Protein 1H6U (pdb70)

Sequence (308 aa):
GSITQPTAINVIFPDPALANAIKIAAGKSNVTDTVTQADLDGITTLSAFGTGVTTIEGVQYLNNLIGLELKDNQITDLAPLKNLTKITELELSGNPLKNVSAIAGLQSIKTLDLTSTQITDVTPLAGLSNLQVLYLDLNQITNISPLAGLTNLQYLSIGNAQVSDLTPLANLSKLTTLKADDNKISDISPLASLPNLIEVHLKNNQISDVSPLANTSNLFIVTLTNQTITNQPVFYNNNLVVPNVVKGPSGAPIAPATISDNGTYASPNLTWNLTSFINNVSYTFNQSVTFKNTTVPFSGTVTQPLTE

CATH classification: 1.10.8.390 (+2 more: 3.80.10.10, 2.60.40.1220)

Nearest PDB structures (foldseek):
  1h6u-assembly1_A-2  TM=1.003E+00  e=7.436E-57  Listeria monocytogenes
  4aw4-assembly3_C  TM=9.439E-01  e=1.438E-30  Listeria monocytogenes EGD-e
  2omz-assembly1_A  TM=5.284E-01  e=6.736E-31  Listeria monocytogenes EGD-e
  2omy-assembly1_A  TM=5.265E-01  e=4.728E-31  Listeria monocytogenes EGD-e
  8h64-assembly2_C  TM=4.863E-01  e=7.453E-31  Listeria monocytogenes EGD-e

Organism: Listeria monocytogenes (NCBI:txid1639)

B-factor: mean 22.95, std 8.19, range [11.19, 58.55]

Secondary structure (DSSP, 8-state):
----S-EEHHHH--SHHHHHHHHHHTT-SSTTSEE-HHHHHT--EEE-TTS-----TTGGG-TT--EEE--SS-----GGGTT--S--EEE--S---S--GGGTT-TT--EEE-TTS-----GGGTT-TT--EEE--SS-----GGGGG-TT--EEE--SS-----GGGTT-TT--EEE--SS-----GGGGG-TT--EEE-TTS---B-GGGTT-TT--EEEEEEEEEEPPPEE--SEEEEE---B-TTSPBPPPSEEGGG-EEETTEEEEE-SS--SEEEEEEEEEEE-SS-EEEEEEEEEEEEE-

Foldseek 3Di:
DEFPDWFQLCVQPVFPQQLVQLCVQLVHDDSRGTDGLVSLCVRAETARAPRAGADPRNNLSNQNHAYYAYAQYAYADDQSCQPHANHAEYHHHNYCHQDDLSCLVRQNHAEYECANNQYADDLSCLRNQNHAYYAHAHYQYADDLSCLNNQNHAYYAHAHYAYADPLSCLRNQNHAEYHYEQYAHADPLSCLNHQRHAEHEHEAYAYQEPQSQQRNQNYDYYHAPAHEHEDDEDADDQWDKDFRSHYANVRFHADFPFWPQPWDDDPGIIIHGDDDDDQWIKTKGWDWGAHNPGIDIHIYMYIHGHDD

Solvent-accessible surface area: 13459 Å² total; per-residue (Å²): 109,74,26,123,106,80,32,20,0,63,107,16,1,71,4,105,25,0,0,59,16,0,40,127,48,26,67,74,105,72,30,79,43,71,1,50,27,77,48,0,46,57,6,60,77,3,70,7,128,48,64,49,0,80,46,1,69,1,0,64,53,0,67,42,1,74,3,0,43,0,80,67,7,111,0,87,86,9,43,13,0,112,126,6,105,109,0,43,50,0,27,0,5,22,2,21,6,128,89,1,71,21,0,47,67,3,97,29,0,84,36,0,19,0,22,40,0,104,1,87,69,1,80,21,0,50,41,0,40,63,0,59,34,0,64,1,28,102,4,112,1,90,73,2,58,21,0,42,46,0,69,40,0,73,64,0,3,1,5,68,4,48,1,52,77,1,80,11,0,29,107,0,54,101,0,39,14,0,63,0,32,50,13,101,0,61,83,1,59,21,0,65,59,0,76,57,0,78,37,0,33,0,79,56,3,63,0,19,51,0,33,23,0,24,116,4,66,62,3,111,80,5,35,0,38,78,0,77,11,86,21,149,78,53,158,60,68,98,93,6,73,6,87,2,56,0,59,2,17,103,32,56,42,9,57,22,66,82,40,33,71,145,13,80,58,73,75,66,42,0,34,0,101,11,133,70,69,61,113,55,1,31,4,46,3,104,74,83,4,93,10,110,61,55,80,25,69,0,19,9,52,0,36,4,30,13,56,171

Radius of gyration: 25.34 Å; Cα contacts (8 Å, |Δi|>4): 840; chains: 1; bounding box: 38×49×79 Å

InterPro domains:
  IPR001611 Leucine-rich repeat [PS51450] (99-120)
  IPR001611 Leucine-rich repeat [PS51450] (165-186)
  IPR001611 Leucine-rich repeat [PS51450] (209-230)
  IPR001611 Leucine-rich repeat [PS51450] (231-252)
  IPR003591 Leucine-rich repeat, typical subtype [SM00369] (119-142)
  IPR003591 Leucine-rich repeat, typical subtype [SM00369] (163-184)
  IPR003591 Leucine-rich repeat, typical subtype [SM00369] (185-208)
  IPR003591 Leucine-rich repeat, typical subtype [SM00369] (229-252)
  IPR012569 Internalin, Ig-like inter-repeat region [PF08191] (286-342)
  IPR013378 Internalin B-like, B-repeat [PF09479] (345-409)
  IPR013378 Internalin B-like, B-repeat [PF09479] (415-479)
  IPR013378 Internalin B-like, B-repeat [TIGR02543] (372-413)
  IPR013378 Internalin B-like, B-repeat [TIGR02543] (442-483)
  IPR014755 Copper resistance protein CopC/internalin, immunoglobulin-like [G3DSA:2.60.40.1220] (241-342)
  IPR014756 Immunoglobulin E-set [SSF81296] (264-342)
  IPR024634 Internalin, N-terminal [PF12354] (33-76)
  IPR025875 Leucine rich repeat 4 [PF12799] (121-161)
  IPR025875 Leucine rich repeat 4 [PF12799] (165-206)
  IPR025875 Leucine rich repeat 4 [PF12799] (209-250)
  IPR032675 Leucine-rich repeat domain superfamily [G3DSA:3.80.10.10] (80-239)

Structure (mmCIF, N/CA/C/O backbone):
data_1H6U
#
_entry.id   1H6U
#
_cell.length_a   57.481
_cell.length_b   100.682
_cell.length_c   119.931
_cell.angle_alpha   90.00
_cell.angle_beta   90.00
_cell.angle_gamma   90.00
#
_symmetry.space_group_name_H-M   'I 21 21 21'
#
loop_
_entity.id
_entity.type
_entity.pdbx_description
1 polymer 'INTERNALIN H'
2 water water
#
loop_
_atom_site.group_PDB
_atom_site.id
_atom_site.type_symbol
_atom_site.label_atom_id
_atom_site.label_alt_id
_atom_site.label_comp_id
_atom_site.label_asym_id
_atom_site.label_entity_id
_atom_site.label_seq_id
_atom_site.pdbx_PDB_ins_code
_atom_site.Cartn_x
_atom_site.Cartn_y
_atom_site.Cartn_z
_atom_site.occupancy
_atom_site.B_iso_or_equiv
_atom_site.auth_seq_id
_atom_site.auth_comp_id
_atom_site.auth_asym_id
_atom_site.auth_atom_id
_atom_site.pdbx_PDB_model_num
ATOM 1 N N . GLY A 1 1 ? 10.047 24.129 34.783 1.00 39.04 36 GLY A N 1
ATOM 2 C CA . GLY A 1 1 ? 9.708 24.737 33.421 1.00 37.67 36 GLY A CA 1
ATOM 3 C C . GLY A 1 1 ? 8.364 24.293 32.836 1.00 36.51 36 GLY A C 1
ATOM 4 O O . GLY A 1 1 ? 7.439 23.919 33.527 1.00 38.55 36 GLY A O 1
ATOM 5 N N . SER A 1 2 ? 8.188 24.405 31.521 1.00 34.59 37 SER A N 1
ATOM 6 C CA . SER A 1 2 ? 6.932 23.968 30.973 1.00 32.27 37 SER A CA 1
ATOM 7 C C . SER A 1 2 ? 7.196 23.262 29.671 1.00 34.24 37 SER A C 1
ATOM 8 O O . SER A 1 2 ? 8.279 23.411 29.120 1.00 35.90 37 SER A O 1
ATOM 13 N N . ILE A 1 3 ? 6.233 22.481 29.186 1.00 34.99 38 ILE A N 1
ATOM 14 C CA . ILE A 1 3 ? 6.306 21.919 27.842 1.00 36.56 38 ILE A CA 1
ATOM 15 C C . ILE A 1 3 ? 6.054 23.065 26.832 1.00 39.60 38 ILE A C 1
ATOM 16 O O . ILE A 1 3 ? 4.916 23.467 26.585 1.00 38.85 38 ILE A O 1
ATOM 21 N N . THR A 1 4 ? 7.128 23.561 26.222 1.00 41.13 39 THR A N 1
ATOM 22 C CA . THR A 1 4 ? 7.097 24.649 25.183 1.00 42.56 39 THR A CA 1
ATOM 23 C C . THR A 1 4 ? 6.258 24.425 23.917 1.00 41.72 39 THR A C 1
ATOM 24 O O . THR A 1 4 ? 5.607 25.326 23.290 1.00 42.41 39 THR A O 1
ATOM 28 N N . GLN A 1 5 ? 6.418 23.231 23.401 1.00 38.80 40 GLN A N 1
ATOM 29 C CA . GLN A 1 5 ? 5.738 22.904 22.189 1.00 37.78 40 GLN A CA 1
ATOM 30 C C . GLN A 1 5 ? 5.138 21.548 22.333 1.00 34.41 40 GLN A C 1
ATOM 31 O O . GLN A 1 5 ? 5.500 20.827 23.199 1.00 34.24 40 GLN A O 1
ATOM 37 N N . PRO A 1 6 ? 4.218 21.214 21.481 1.00 34.03 41 PRO A N 1
ATOM 38 C CA . PRO A 1 6 ? 3.561 19.905 21.559 1.00 31.85 41 PRO A CA 1
ATOM 39 C C . PRO A 1 6 ? 4.643 18.853 21.574 1.00 28.63 41 PRO A C 1
ATOM 40 O O . PRO A 1 6 ? 5.570 18.918 20.759 1.00 28.43 41 PRO A O 1
ATOM 44 N N . THR A 1 7 ? 4.583 17.925 22.513 1.00 25.85 42 THR A N 1
ATOM 45 C CA . THR A 1 7 ? 5.582 16.896 22.595 1.00 22.17 42 THR A CA 1
ATOM 46 C C . THR A 1 7 ? 4.878 15.541 22.825 1.00 20.66 42 THR A C 1
ATOM 47 O O . THR A 1 7 ? 3.882 15.502 23.522 1.00 19.16 42 THR A O 1
ATOM 51 N N . ALA A 1 8 ? 5.434 14.483 22.270 1.00 18.28 43 ALA A N 1
ATOM 52 C CA . ALA A 1 8 ? 4.889 13.143 22.451 1.00 18.81 43 ALA A CA 1
ATOM 53 C C . ALA A 1 8 ? 4.781 12.823 23.921 1.00 16.79 43 ALA A C 1
ATOM 54 O O . ALA A 1 8 ? 5.725 12.998 24.691 1.00 18.89 43 ALA A O 1
ATOM 56 N N . ILE A 1 9 ? 3.648 12.224 24.277 1.00 17.38 44 ILE A N 1
ATOM 57 C CA . ILE A 1 9 ? 3.425 11.825 25.659 1.00 17.44 44 ILE A CA 1
ATOM 58 C C . ILE A 1 9 ? 4.606 11.013 26.181 1.00 17.31 44 ILE A C 1
ATOM 59 O O . ILE A 1 9 ? 5.088 11.223 27.291 1.00 16.83 44 ILE A O 1
ATOM 64 N N . ASN A 1 10 ? 5.055 10.031 25.387 1.00 17.59 45 ASN A N 1
ATOM 65 C CA . ASN A 1 10 ? 6.039 9.124 25.877 1.00 16.83 45 ASN A CA 1
ATOM 66 C C . ASN A 1 10 ? 7.469 9.660 25.762 1.00 18.28 45 ASN A C 1
ATOM 67 O O . ASN A 1 10 ? 8.403 8.996 26.077 1.00 19.54 45 ASN A O 1
ATOM 72 N N . VAL A 1 11 ? 7.622 10.899 25.321 1.00 18.87 46 VAL A N 1
ATOM 73 C CA . VAL A 1 11 ? 8.843 11.628 25.449 1.00 19.99 46 VAL A CA 1
ATOM 74 C C . VAL A 1 11 ? 8.840 12.385 26.811 1.00 18.40 46 VAL A C 1
ATOM 75 O O . VAL A 1 11 ? 9.862 12.452 27.469 1.00 20.12 46 VAL A O 1
ATOM 79 N N . ILE A 1 12 ? 7.707 12.911 27.245 1.00 17.59 47 ILE A N 1
ATOM 80 C CA . ILE A 1 12 ? 7.638 13.562 28.562 1.00 17.00 47 ILE A CA 1
ATOM 81 C C . ILE A 1 12 ? 7.576 12.483 29.685 1.00 17.20 47 ILE A C 1
ATOM 82 O O . ILE A 1 12 ? 8.112 12.680 30.783 1.00 16.70 47 ILE A O 1
ATOM 87 N N . PHE A 1 13 ? 6.907 11.360 29.427 1.00 15.76 48 PHE A N 1
ATOM 88 C CA . PHE A 1 13 ? 6.734 10.335 30.448 1.00 15.81 48 PHE A CA 1
ATOM 89 C C . PHE A 1 13 ? 7.455 9.073 30.017 1.00 15.63 48 PHE A C 1
ATOM 90 O O . PHE A 1 13 ? 6.919 8.342 29.200 1.00 17.21 48 PHE A O 1
ATOM 98 N N . PRO A 1 14 ? 8.697 8.889 30.447 1.00 17.00 49 PRO A N 1
ATOM 99 C CA . PRO A 1 14 ? 9.490 7.731 29.972 1.00 17.50 49 PRO A CA 1
ATOM 100 C C . PRO A 1 14 ? 9.023 6.348 30.414 1.00 18.36 49 PRO A C 1
ATOM 101 O O . PRO A 1 14 ? 9.344 5.336 29.767 1.00 19.18 49 PRO A O 1
ATOM 105 N N . ASP A 1 15 ? 8.310 6.297 31.520 1.00 15.43 50 ASP A N 1
ATOM 106 C CA . ASP A 1 15 ? 7.679 5.081 31.979 1.00 15.11 50 ASP A CA 1
ATOM 107 C C . ASP A 1 15 ? 6.569 4.658 31.024 1.00 13.79 50 ASP A C 1
ATOM 108 O O . ASP A 1 15 ? 5.559 5.316 30.911 1.00 15.30 50 ASP A O 1
ATOM 113 N N . PRO A 1 16 ? 6.666 3.503 30.408 1.00 14.28 51 PRO A N 1
ATOM 114 C CA . PRO A 1 16 ? 5.639 3.118 29.457 1.00 16.09 51 PRO A CA 1
ATOM 115 C C . PRO A 1 16 ? 4.224 2.897 30.035 1.00 14.48 51 PRO A C 1
ATOM 116 O O . PRO A 1 16 ? 3.257 3.277 29.369 1.00 15.55 51 PRO A O 1
ATOM 120 N N . ALA A 1 17 ? 4.090 2.398 31.261 1.00 15.75 52 ALA A N 1
ATOM 121 C CA . ALA A 1 17 ? 2.799 2.229 31.893 1.00 14.79 52 ALA A CA 1
ATOM 122 C C . ALA A 1 17 ? 2.237 3.601 32.269 1.00 16.15 52 ALA A C 1
ATOM 123 O O . ALA A 1 17 ? 1.066 3.868 32.059 1.00 16.57 52 ALA A O 1
ATOM 125 N N . LEU A 1 18 ? 3.084 4.455 32.808 1.00 17.02 53 LEU A N 1
ATOM 126 C CA . LEU A 1 18 ? 2.596 5.796 33.152 1.00 16.50 53 LEU A CA 1
ATOM 127 C C . LEU A 1 18 ? 2.171 6.590 31.916 1.00 16.44 53 LEU A C 1
ATOM 128 O O . LEU A 1 18 ? 1.215 7.325 31.927 1.00 17.27 53 LEU A O 1
ATOM 133 N N . ALA A 1 19 ? 2.926 6.450 30.818 1.00 15.37 54 ALA A N 1
ATOM 134 C CA . ALA A 1 19 ? 2.616 7.096 29.584 1.00 15.98 54 ALA A CA 1
ATOM 135 C C . ALA A 1 19 ? 1.247 6.731 29.058 1.00 16.04 54 ALA A C 1
ATOM 136 O O . ALA A 1 19 ? 0.491 7.566 28.587 1.00 16.09 54 ALA A O 1
ATOM 138 N N . ASN A 1 20 ? 0.927 5.408 29.136 1.00 16.82 55 ASN A N 1
ATOM 139 C CA . ASN A 1 20 ? -0.415 4.996 28.759 1.00 16.09 55 ASN A CA 1
ATOM 140 C C . ASN A 1 20 ? -1.462 5.572 29.730 1.00 16.63 55 ASN A C 1
ATOM 141 O O . ASN A 1 20 ? -2.576 5.886 29.324 1.00 19.21 55 ASN A O 1
ATOM 146 N N . ALA A 1 21 ? -1.106 5.803 30.983 1.00 15.18 56 ALA A N 1
ATOM 147 C CA . ALA A 1 21 ? -2.103 6.385 31.890 1.00 16.30 56 ALA A CA 1
ATOM 148 C C . ALA A 1 21 ? -2.368 7.850 31.537 1.00 16.17 56 ALA A C 1
ATOM 149 O O . ALA A 1 21 ? -3.551 8.356 31.523 1.00 17.63 56 ALA A O 1
ATOM 151 N N . ILE A 1 22 ? -1.297 8.494 31.116 1.00 16.60 57 ILE A N 1
ATOM 152 C CA . ILE A 1 22 ? -1.398 9.902 30.689 1.00 15.90 57 ILE A CA 1
ATOM 153 C C . ILE A 1 22 ? -2.162 9.963 29.383 1.00 16.04 57 ILE A C 1
ATOM 154 O O . ILE A 1 22 ? -3.004 10.853 29.194 1.00 15.48 57 ILE A O 1
ATOM 159 N N . LYS A 1 23 ? -1.871 9.026 28.477 1.00 15.26 58 LYS A N 1
ATOM 160 C CA . LYS A 1 23 ? -2.593 8.980 27.217 1.00 15.08 58 LYS A CA 1
ATOM 161 C C . LYS A 1 23 ? -4.108 8.920 27.473 1.00 17.07 58 LYS A C 1
ATOM 162 O O . LYS A 1 23 ? -4.864 9.611 26.865 1.00 18.51 58 LYS A O 1
ATOM 168 N N . ILE A 1 24 ? -4.536 8.058 28.366 1.00 18.40 59 ILE A N 1
ATOM 169 C CA . ILE A 1 24 ? -5.958 7.944 28.627 1.00 19.54 59 ILE A CA 1
ATOM 170 C C . ILE A 1 24 ? -6.473 9.262 29.303 1.00 19.06 59 ILE A C 1
ATOM 171 O O . ILE A 1 24 ? -7.546 9.760 28.967 1.00 21.80 59 ILE A O 1
ATOM 176 N N . ALA A 1 25 ? -5.719 9.742 30.282 1.00 19.85 60 ALA A N 1
ATOM 177 C CA . ALA A 1 25 ? -6.155 10.910 31.049 1.00 19.48 60 ALA A CA 1
ATOM 178 C C . ALA A 1 25 ? -6.245 12.080 30.117 1.00 20.73 60 ALA A C 1
ATOM 179 O O . ALA A 1 25 ? -7.035 13.028 30.361 1.00 20.22 60 ALA A O 1
ATOM 181 N N . ALA A 1 26 ? -5.399 12.124 29.080 1.00 18.49 61 ALA A N 1
ATOM 182 C CA . ALA A 1 26 ? -5.383 13.263 28.136 1.00 19.41 61 ALA A CA 1
ATOM 183 C C . ALA A 1 26 ? -6.364 13.141 26.999 1.00 21.45 61 ALA A C 1
ATOM 184 O O . ALA A 1 26 ? -6.505 14.046 26.143 1.00 18.96 61 ALA A O 1
ATOM 186 N N . GLY A 1 27 ? -6.939 11.954 26.901 1.00 19.18 62 GLY A N 1
ATOM 187 C CA . GLY A 1 27 ? -7.915 11.664 25.854 1.00 21.59 62 GLY A CA 1
ATOM 188 C C . GLY A 1 27 ? -7.333 11.416 24.480 1.00 22.11 62 GLY A C 1
ATOM 189 O O . GLY A 1 27 ? -8.016 11.635 23.445 1.00 22.88 62 GLY A O 1
ATOM 190 N N . LYS A 1 28 ? -6.091 10.946 24.435 1.00 19.74 63 LYS A N 1
ATOM 191 C CA . LYS A 1 28 ? -5.377 10.656 23.205 1.00 20.91 63 LYS A CA 1
ATOM 192 C C . LYS A 1 28 ? -5.481 9.130 22.888 1.00 20.54 63 LYS A C 1
ATOM 193 O O . LYS A 1 28 ? -5.853 8.366 23.743 1.00 21.31 63 LYS A O 1
ATOM 199 N N . SER A 1 29 ? -5.173 8.754 21.680 1.00 22.48 64 SER A N 1
ATOM 200 C CA . SER A 1 29 ? -5.342 7.353 21.284 1.00 22.53 64 SER A CA 1
ATOM 201 C C . SER A 1 29 ? -4.050 6.570 21.215 1.00 22.11 64 SER A C 1
ATOM 202 O O . SER A 1 29 ? -4.087 5.339 21.103 1.00 23.29 64 SER A O 1
ATOM 205 N N . ASN A 1 30 ? -2.922 7.239 21.294 1.00 19.55 65 ASN A N 1
ATOM 206 C CA . ASN A 1 30 ? -1.590 6.618 21.224 1.00 19.55 65 ASN A CA 1
ATOM 207 C C . ASN A 1 30 ? -0.576 7.342 22.095 1.00 19.53 65 ASN A C 1
ATOM 208 O O . ASN A 1 30 ? -0.597 8.590 22.163 1.00 17.86 65 ASN A O 1
ATOM 213 N N . VAL A 1 31 ? 0.294 6.594 22.779 1.00 18.06 66 VAL A N 1
ATOM 214 C CA . VAL A 1 31 ? 1.348 7.243 23.631 1.00 18.52 66 VAL A CA 1
ATOM 215 C C . VAL A 1 31 ? 2.333 8.101 22.831 1.00 19.15 66 VAL A C 1
ATOM 216 O O . VAL A 1 31 ? 3.125 8.864 23.386 1.00 20.06 66 VAL A O 1
ATOM 220 N N . THR A 1 32 ? 2.334 7.952 21.517 1.00 17.13 67 THR A N 1
ATOM 221 C CA . THR A 1 32 ? 3.196 8.777 20.713 1.00 17.98 67 THR A CA 1
ATOM 222 C C . THR A 1 32 ? 2.512 10.122 20.397 1.00 17.48 67 THR A C 1
ATOM 223 O O . THR A 1 32 ? 3.133 10.998 19.825 1.00 17.30 67 THR A O 1
ATOM 227 N N . ASP A 1 33 ? 1.219 10.245 20.649 1.00 14.86 68 ASP A N 1
ATOM 228 C CA . ASP A 1 33 ? 0.486 11.487 20.302 1.00 18.30 68 ASP A CA 1
ATOM 229 C C . ASP A 1 33 ? 1.076 12.666 21.050 1.00 17.65 68 ASP A C 1
ATOM 230 O O . ASP A 1 33 ? 1.610 12.509 22.178 1.00 16.96 68 ASP A O 1
ATOM 235 N N . THR A 1 34 ? 1.101 13.854 20.424 1.00 19.45 69 THR A N 1
ATOM 236 C CA . THR A 1 34 ? 1.607 15.024 21.156 1.00 19.32 69 THR A CA 1
ATOM 237 C C . THR A 1 34 ? 0.593 15.580 22.108 1.00 17.88 69 THR A C 1
ATOM 238 O O . THR A 1 34 ? -0.602 15.472 21.935 1.00 17.77 69 THR A O 1
ATOM 242 N N . VAL A 1 35 ? 1.106 16.163 23.159 1.00 17.56 70 VAL A N 1
ATOM 243 C CA . VAL A 1 35 ? 0.280 16.934 24.050 1.00 17.55 70 VAL A CA 1
ATOM 244 C C . VAL A 1 35 ? 0.968 18.293 24.251 1.00 18.22 70 VAL A C 1
ATOM 245 O O . VAL A 1 35 ? 2.200 18.441 24.107 1.00 18.28 70 VAL A O 1
ATOM 249 N N . THR A 1 36 ? 0.148 19.261 24.611 1.00 18.53 71 THR A N 1
ATOM 250 C CA . THR A 1 36 ? 0.639 20.579 24.993 1.00 19.52 71 THR A CA 1
ATOM 251 C C . THR A 1 36 ? 0.622 20.780 26.498 1.00 19.90 71 THR A C 1
ATOM 252 O O . THR A 1 36 ? 0.070 19.986 27.211 1.00 17.52 71 THR A O 1
ATOM 256 N N . GLN A 1 37 ? 1.203 21.870 26.964 1.00 18.41 72 GLN A N 1
ATOM 257 C CA . GLN A 1 37 ? 1.096 22.191 28.371 1.00 18.37 72 GLN A CA 1
ATOM 258 C C . GLN A 1 37 ? -0.359 22.391 28.779 1.00 17.89 72 GLN A C 1
ATOM 259 O O . GLN A 1 37 ? -0.736 21.992 29.842 1.00 17.46 72 GLN A O 1
ATOM 265 N N . ALA A 1 38 ? -1.192 22.950 27.925 1.00 17.60 73 ALA A N 1
ATOM 266 C CA . ALA A 1 38 ? -2.634 23.049 28.201 1.00 18.57 73 ALA A CA 1
ATOM 267 C C . ALA A 1 38 ? -3.219 21.707 28.499 1.00 19.04 73 ALA A C 1
ATOM 268 O O . ALA A 1 38 ? -4.002 21.571 29.432 1.00 18.04 73 ALA A O 1
ATOM 270 N N . ASP A 1 39 ? -2.851 20.746 27.680 1.00 17.30 74 ASP A N 1
ATOM 271 C CA . ASP A 1 39 ? -3.359 19.395 27.861 1.00 19.24 74 ASP A CA 1
ATOM 272 C C . ASP A 1 39 ? -2.966 18.941 29.268 1.00 17.56 74 ASP A C 1
ATOM 273 O O . ASP A 1 39 ? -3.767 18.351 30.045 1.00 17.34 74 ASP A O 1
ATOM 278 N N . LEU A 1 40 ? -1.683 19.069 29.554 1.00 17.39 75 LEU A N 1
ATOM 279 C CA . LEU A 1 40 ? -1.163 18.575 30.824 1.00 18.21 75 LEU A CA 1
ATOM 280 C C . LEU A 1 40 ? -1.805 19.278 32.023 1.00 16.81 75 LEU A C 1
ATOM 281 O O . LEU A 1 40 ? -2.151 18.657 32.997 1.00 16.98 75 LEU A O 1
ATOM 286 N N . ASP A 1 41 ? -1.982 20.596 31.911 1.00 16.16 76 ASP A N 1
ATOM 287 C CA . ASP A 1 41 ? -2.687 21.346 32.918 1.00 17.13 76 ASP A CA 1
ATOM 288 C C . ASP A 1 41 ? -4.160 20.970 33.057 1.00 16.76 76 ASP A C 1
ATOM 289 O O . ASP A 1 41 ? -4.778 21.310 34.057 1.00 18.05 76 ASP A O 1
ATOM 294 N N . GLY A 1 42 ? -4.711 20.184 32.130 1.00 17.06 77 GLY A N 1
ATOM 295 C CA . GLY A 1 42 ? -6.091 19.744 32.322 1.00 14.59 77 GLY A CA 1
ATOM 296 C C . GLY A 1 42 ? -6.196 18.418 33.067 1.00 16.55 77 GLY A C 1
ATOM 297 O O . GLY A 1 42 ? -7.283 17.973 33.387 1.00 17.81 77 GLY A O 1
ATOM 298 N N . ILE A 1 43 ? -5.056 17.781 33.389 1.00 16.25 78 ILE A N 1
ATOM 299 C CA . ILE A 1 43 ? -5.065 16.504 34.092 1.00 17.93 78 ILE A CA 1
ATOM 300 C C . ILE A 1 43 ? -5.078 16.713 35.616 1.00 16.62 78 ILE A C 1
ATOM 301 O O . ILE A 1 43 ? -4.109 17.252 36.188 1.00 17.08 78 ILE A O 1
ATOM 306 N N . THR A 1 44 ? -6.161 16.332 36.261 1.00 17.89 79 THR A N 1
ATOM 307 C CA . THR A 1 44 ? -6.320 16.511 37.676 1.00 17.44 79 THR A CA 1
ATOM 308 C C . THR A 1 44 ? -6.154 15.253 38.501 1.00 16.68 79 THR A C 1
ATOM 309 O O . THR A 1 44 ? -5.895 15.325 39.702 1.00 15.18 79 THR A O 1
ATOM 313 N N . THR A 1 45 ? -6.325 14.101 37.879 1.00 17.84 80 THR A N 1
ATOM 314 C CA . THR A 1 45 ? -6.041 12.834 38.548 1.00 18.10 80 THR A CA 1
ATOM 315 C C . THR A 1 45 ? -5.290 11.878 37.612 1.00 17.25 80 THR A C 1
ATOM 316 O O . THR A 1 45 ? -5.411 11.890 36.387 1.00 16.61 80 THR A O 1
ATOM 320 N N . LEU A 1 46 ? -4.429 11.066 38.224 1.00 17.86 81 LEU A N 1
ATOM 321 C CA . LEU A 1 46 ? -3.649 10.111 37.479 1.00 16.77 81 LEU A CA 1
ATOM 322 C C . LEU A 1 46 ? -3.581 8.851 38.303 1.00 15.87 81 LEU A C 1
ATOM 323 O O . LEU A 1 46 ? -3.016 8.861 39.409 1.00 15.06 81 LEU A O 1
ATOM 328 N N . SER A 1 47 ? -4.044 7.728 37.751 1.00 15.92 82 SER A N 1
ATOM 329 C CA . SER A 1 47 ? -4.130 6.486 38.501 1.00 16.87 82 SER A CA 1
ATOM 330 C C . SER A 1 47 ? -3.517 5.319 37.727 1.00 15.54 82 SER A C 1
ATOM 331 O O . SER A 1 47 ? -3.743 5.192 36.530 1.00 17.16 82 SER A O 1
ATOM 334 N N . ALA A 1 48 ? -2.759 4.481 38.394 1.00 13.36 83 ALA A N 1
ATOM 335 C CA . ALA A 1 48 ? -2.137 3.374 37.673 1.00 14.38 83 ALA A CA 1
ATOM 336 C C . ALA A 1 48 ? -1.715 2.251 38.637 1.00 15.69 83 ALA A C 1
ATOM 337 O O . ALA A 1 48 ? -0.578 1.786 38.619 1.00 18.87 83 ALA A O 1
ATOM 339 N N . PHE A 1 49 ? -2.702 1.765 39.371 1.00 16.90 84 PHE A N 1
ATOM 340 C CA . PHE A 1 49 ? -2.536 0.680 40.340 1.00 16.23 84 PHE A CA 1
ATOM 341 C C . PHE A 1 49 ? -2.002 -0.539 39.586 1.00 15.45 84 PHE A C 1
ATOM 342 O O . PHE A 1 49 ? -2.593 -0.918 38.545 1.00 16.10 84 PHE A O 1
ATOM 350 N N . GLY A 1 50 ? -0.973 -1.207 40.129 1.00 16.15 85 GLY A N 1
ATOM 351 C CA . GLY A 1 50 ? -0.620 -2.540 39.621 1.00 16.01 85 GLY A CA 1
ATOM 352 C C . GLY A 1 50 ? -0.242 -2.590 38.148 1.00 15.58 85 GLY A C 1
ATOM 353 O O . GLY A 1 50 ? -0.435 -3.665 37.463 1.00 15.03 85 GLY A O 1
ATOM 354 N N . THR A 1 51 ? 0.475 -1.553 37.658 1.00 14.71 86 THR A N 1
ATOM 355 C CA . THR A 1 51 ? 0.775 -1.490 36.215 1.00 14.83 86 THR A CA 1
ATOM 356 C C . THR A 1 51 ? 2.280 -1.512 35.978 1.00 13.91 86 THR A C 1
ATOM 357 O O . THR A 1 51 ? 2.743 -1.329 34.873 1.00 14.54 86 THR A O 1
ATOM 361 N N . GLY A 1 52 ? 3.069 -1.744 37.009 1.00 13.64 87 GLY A N 1
ATOM 362 C CA . GLY A 1 52 ? 4.502 -1.865 36.838 1.00 13.47 87 GLY A CA 1
ATOM 363 C C . GLY A 1 52 ? 5.263 -0.580 36.632 1.00 14.63 87 GLY A C 1
ATOM 364 O O . GLY A 1 52 ? 6.291 -0.551 36.006 1.00 16.58 87 GLY A O 1
ATOM 365 N N . VAL A 1 53 ? 4.719 0.512 37.154 1.00 15.16 88 VAL A N 1
ATOM 366 C CA . VAL A 1 53 ? 5.382 1.792 37.044 1.00 14.80 88 VAL A CA 1
ATOM 367 C C . VAL A 1 53 ? 6.680 1.772 37.808 1.00 13.47 88 VAL A C 1
ATOM 368 O O . VAL A 1 53 ? 6.710 1.375 39.022 1.00 16.00 88 VAL A O 1
ATOM 372 N N . THR A 1 54 ? 7.749 2.240 37.186 1.00 15.02 89 THR A N 1
ATOM 373 C CA . THR A 1 54 ? 9.025 2.342 37.863 1.00 13.56 89 THR A CA 1
ATOM 374 C C . THR A 1 54 ? 9.517 3.800 38.077 1.00 15.44 89 THR A C 1
ATOM 375 O O . THR A 1 54 ? 10.390 4.006 38.919 1.00 17.97 89 THR A O 1
ATOM 379 N N . THR A 1 55 ? 8.990 4.714 37.300 1.00 15.75 90 THR A N 1
ATOM 380 C CA . THR A 1 55 ? 9.362 6.122 37.386 1.00 15.00 90 THR A CA 1
ATOM 381 C C . THR A 1 55 ? 8.176 7.014 37.113 1.00 15.29 90 THR A C 1
ATOM 382 O O . THR A 1 55 ? 7.393 6.790 36.230 1.00 15.61 90 THR A O 1
ATOM 386 N N . ILE A 1 56 ? 8.154 8.095 37.874 1.00 15.99 91 ILE A N 1
ATOM 387 C CA . ILE A 1 56 ? 7.130 9.134 37.760 1.00 15.60 91 ILE A CA 1
ATOM 388 C C . ILE A 1 56 ? 7.710 10.376 37.082 1.00 15.21 91 ILE A C 1
ATOM 389 O O . ILE A 1 56 ? 7.123 11.424 37.070 1.00 15.01 91 ILE A O 1
ATOM 394 N N . GLU A 1 57 ? 8.872 10.227 36.487 1.00 16.27 92 GLU A N 1
ATOM 395 C CA . GLU A 1 57 ? 9.390 11.291 35.614 1.00 16.06 92 GLU A CA 1
ATOM 396 C C . GLU A 1 57 ? 8.323 11.795 34.631 1.00 14.46 92 GLU A C 1
ATOM 397 O O . GLU A 1 57 ? 7.637 11.022 33.937 1.00 15.13 92 GLU A O 1
ATOM 403 N N . GLY A 1 58 ? 8.154 13.115 34.591 1.00 15.22 93 GLY A N 1
ATOM 404 C CA . GLY A 1 58 ? 7.109 13.757 33.843 1.00 14.91 93 GLY A CA 1
ATOM 405 C C . GLY A 1 58 ? 5.997 14.375 34.652 1.00 15.58 93 GLY A C 1
ATOM 406 O O . GLY A 1 58 ? 5.383 15.315 34.219 1.00 16.24 93 GLY A O 1
ATOM 407 N N . VAL A 1 59 ? 5.710 13.807 35.808 1.00 14.86 94 VAL A N 1
ATOM 408 C CA . VAL A 1 59 ? 4.581 14.287 36.572 1.00 15.68 94 VAL A CA 1
ATOM 409 C C . VAL A 1 59 ? 4.841 15.760 37.014 1.00 15.31 94 VAL A C 1
ATOM 410 O O . VAL A 1 59 ? 3.924 16.419 37.331 1.00 18.04 94 VAL A O 1
ATOM 414 N N . GLN A 1 60 ? 6.093 16.183 37.031 1.00 15.18 95 GLN A N 1
ATOM 415 C CA . GLN A 1 60 ? 6.383 17.608 37.361 1.00 16.63 95 GLN A CA 1
ATOM 416 C C . GLN A 1 60 ? 5.713 18.627 36.453 1.00 18.73 95 GLN A C 1
ATOM 417 O O . GLN A 1 60 ? 5.605 19.846 36.896 1.00 20.00 95 GLN A O 1
ATOM 423 N N . TYR A 1 61 ? 5.210 18.216 35.275 1.00 16.80 96 TYR A N 1
ATOM 424 C CA . TYR A 1 61 ? 4.433 19.086 34.359 1.00 16.90 96 TYR A CA 1
ATOM 425 C C . TYR A 1 61 ? 2.935 19.095 34.606 1.00 16.03 96 TYR A C 1
ATOM 426 O O . TYR A 1 61 ? 2.220 19.825 33.927 1.00 17.92 96 TYR A O 1
ATOM 435 N N . LEU A 1 62 ? 2.429 18.264 35.536 1.00 14.63 97 LEU A N 1
ATOM 436 C CA . LEU A 1 62 ? 0.989 18.188 35.831 1.00 15.27 97 LEU A CA 1
ATOM 437 C C . LEU A 1 62 ? 0.680 19.249 36.922 1.00 14.64 97 LEU A C 1
ATOM 438 O O . LEU A 1 62 ? 0.423 18.944 38.070 1.00 13.41 97 LEU A O 1
ATOM 443 N N . ASN A 1 63 ? 0.763 20.539 36.532 1.00 15.07 98 ASN A N 1
ATOM 444 C CA . ASN A 1 63 ? 0.614 21.572 37.503 1.00 15.22 98 ASN A CA 1
ATOM 445 C C . ASN A 1 63 ? -0.682 21.482 38.289 1.00 15.62 98 ASN A C 1
ATOM 446 O O . ASN A 1 63 ? -0.734 21.870 39.450 1.00 18.34 98 ASN A O 1
ATOM 451 N N . ASN A 1 64 ? -1.749 21.058 37.686 1.00 12.32 99 ASN A N 1
ATOM 452 C CA . ASN A 1 64 ? -3.029 21.060 38.344 1.00 13.76 99 ASN A CA 1
ATOM 453 C C . ASN A 1 64 ? -3.432 19.717 38.960 1.00 13.81 99 ASN A C 1
ATOM 454 O O . ASN A 1 64 ? -4.586 19.506 39.267 1.00 15.56 99 ASN A O 1
ATOM 459 N N . LEU A 1 65 ? -2.446 18.871 39.178 1.00 14.38 100 LEU A N 1
ATOM 460 C CA . LEU A 1 65 ? -2.761 17.496 39.645 1.00 13.67 100 LEU A CA 1
ATOM 461 C C . LEU A 1 65 ? -3.242 17.548 41.069 1.00 13.34 100 LEU A C 1
ATOM 462 O O . LEU A 1 65 ? -2.596 18.136 41.978 1.00 13.18 100 LEU A O 1
ATOM 467 N N . ILE A 1 66 ? -4.372 16.911 41.294 1.00 12.83 101 ILE A N 1
ATOM 468 C CA . ILE A 1 66 ? -4.944 16.849 42.640 1.00 12.88 101 ILE A CA 1
ATOM 469 C C . ILE A 1 66 ? -4.763 15.471 43.260 1.00 13.80 101 ILE A C 1
ATOM 470 O O . ILE A 1 66 ? -4.578 15.345 44.463 1.00 15.26 101 ILE A O 1
ATOM 475 N N . GLY A 1 67 ? -4.888 14.435 42.442 1.00 14.84 102 GLY A N 1
ATOM 476 C CA . GLY A 1 67 ? -4.786 13.074 42.986 1.00 14.51 102 GLY A CA 1
ATOM 477 C C . GLY A 1 67 ? -3.868 12.198 42.178 1.00 15.27 102 GLY A C 1
ATOM 478 O O . GLY A 1 67 ? -3.933 12.221 40.960 1.00 15.31 102 GLY A O 1
ATOM 479 N N . LEU A 1 68 ? -2.948 11.481 42.866 1.00 14.33 103 LEU A N 1
ATOM 480 C CA . LEU A 1 68 ? -2.029 10.615 42.179 1.00 14.70 103 LEU A CA 1
ATOM 481 C C . LEU A 1 68 ? -2.167 9.270 42.890 1.00 12.81 103 LEU A C 1
ATOM 482 O O . LEU A 1 68 ? -1.848 9.198 44.123 1.00 13.81 103 LEU A O 1
ATOM 487 N N . GLU A 1 69 ? -2.584 8.237 42.156 1.00 13.70 104 GLU A N 1
ATOM 488 C CA . GLU A 1 69 ? -2.829 6.946 42.788 1.00 13.74 104 GLU A CA 1
ATOM 489 C C . GLU A 1 69 ? -2.029 5.906 42.087 1.00 14.95 104 GLU A C 1
ATOM 490 O O . GLU A 1 69 ? -2.360 5.528 40.949 1.00 16.46 104 GLU A O 1
ATOM 496 N N . LEU A 1 70 ? -0.948 5.450 42.755 1.00 14.86 105 LEU A N 1
ATOM 497 C CA . LEU A 1 70 ? 0.043 4.578 42.165 1.00 16.25 105 LEU A CA 1
ATOM 498 C C . LEU A 1 70 ? 0.376 3.339 43.056 1.00 15.25 105 LEU A C 1
ATOM 499 O O . LEU A 1 70 ? 1.509 2.950 43.177 1.00 15.83 105 LEU A O 1
ATOM 504 N N . LYS A 1 71 ? -0.638 2.769 43.623 1.00 13.98 106 LYS A N 1
ATOM 505 C CA . LYS A 1 71 ? -0.492 1.632 44.481 1.00 15.95 106 LYS A CA 1
ATOM 506 C C . LYS A 1 71 ? 0.092 0.401 43.813 1.00 12.65 106 LYS A C 1
ATOM 507 O O . LYS A 1 71 ? -0.223 0.119 42.672 1.00 13.64 106 LYS A O 1
ATOM 513 N N . ASP A 1 72 ? 0.998 -0.286 44.495 1.00 13.32 107 ASP A N 1
ATOM 514 C CA . ASP A 1 72 ? 1.580 -1.516 44.062 1.00 14.50 107 ASP A CA 1
ATOM 515 C C . ASP A 1 72 ? 2.317 -1.397 42.716 1.00 13.63 107 ASP A C 1
ATOM 516 O O . ASP A 1 72 ? 1.941 -2.036 41.731 1.00 16.67 107 ASP A O 1
ATOM 521 N N . ASN A 1 73 ? 3.321 -0.545 42.730 1.00 16.27 108 ASN A N 1
ATOM 522 C CA . ASN A 1 73 ? 4.242 -0.335 41.663 1.00 15.49 108 ASN A CA 1
ATOM 523 C C . ASN A 1 73 ? 5.678 -0.496 42.206 1.00 14.69 108 ASN A C 1
ATOM 524 O O . ASN A 1 73 ? 5.845 -1.114 43.275 1.00 17.77 108 ASN A O 1
ATOM 529 N N . GLN A 1 74 ? 6.678 -0.092 41.456 1.00 14.05 109 GLN A N 1
ATOM 530 C CA . GLN A 1 74 ? 8.098 -0.209 41.813 1.00 15.16 109 GLN A CA 1
ATOM 531 C C . GLN A 1 74 ? 8.782 1.148 41.824 1.00 14.53 109 GLN A C 1
ATOM 532 O O . GLN A 1 74 ? 9.874 1.308 41.260 1.00 14.91 109 GLN A O 1
ATOM 538 N N . ILE A 1 75 ? 8.071 2.153 42.301 1.00 15.14 110 ILE A N 1
ATOM 539 C CA . ILE A 1 75 ? 8.590 3.506 42.318 1.00 12.80 110 ILE A CA 1
ATOM 540 C C . ILE A 1 75 ? 9.588 3.719 43.473 1.00 13.79 110 ILE A C 1
ATOM 541 O O . ILE A 1 75 ? 9.326 3.329 44.602 1.00 16.66 110 ILE A O 1
ATOM 546 N N . THR A 1 76 ? 10.732 4.328 43.195 1.00 15.98 111 THR A N 1
ATOM 547 C CA . THR A 1 76 ? 11.736 4.572 44.214 1.00 17.42 111 THR A CA 1
ATOM 548 C C . THR A 1 76 ? 12.121 6.028 44.383 1.00 18.58 111 THR A C 1
ATOM 549 O O . THR A 1 76 ? 12.795 6.351 45.345 1.00 19.80 111 THR A O 1
ATOM 553 N N . ASP A 1 77 ? 11.750 6.876 43.471 1.00 17.19 112 ASP A N 1
ATOM 554 C CA . ASP A 1 77 ? 12.207 8.245 43.467 1.00 17.78 112 ASP A CA 1
ATOM 555 C C . ASP A 1 77 ? 11.056 9.231 43.319 1.00 18.53 112 ASP A C 1
ATOM 556 O O . ASP A 1 77 ? 10.376 9.292 42.293 1.00 19.41 112 ASP A O 1
ATOM 561 N N . LEU A 1 78 ? 10.859 10.035 44.343 1.00 17.08 113 LEU A N 1
ATOM 562 C CA . LEU A 1 78 ? 9.744 10.941 44.345 1.00 16.29 113 LEU A CA 1
ATOM 563 C C . LEU A 1 78 ? 10.073 12.369 44.050 1.00 14.10 113 LEU A C 1
ATOM 564 O O . LEU A 1 78 ? 9.201 13.234 44.150 1.00 15.68 113 LEU A O 1
ATOM 569 N N . ALA A 1 79 ? 11.262 12.589 43.551 1.00 15.70 114 ALA A N 1
ATOM 570 C CA . ALA A 1 79 ? 11.619 13.949 43.163 1.00 17.67 114 ALA A CA 1
ATOM 571 C C . ALA A 1 79 ? 10.664 14.655 42.228 1.00 16.96 114 ALA A C 1
ATOM 572 O O . ALA A 1 79 ? 10.442 15.896 42.362 1.00 17.37 114 ALA A O 1
ATOM 574 N N . PRO A 1 80 ? 10.106 13.967 41.226 1.00 16.03 115 PRO A N 1
ATOM 575 C CA . PRO A 1 80 ? 9.183 14.624 40.302 1.00 17.12 115 PRO A CA 1
ATOM 576 C C . PRO A 1 80 ? 7.925 15.308 40.984 1.00 16.48 115 PRO A C 1
ATOM 577 O O . PRO A 1 80 ? 7.309 16.173 40.333 1.00 16.21 115 PRO A O 1
ATOM 581 N N . LEU A 1 81 ? 7.617 14.973 42.227 1.00 16.07 116 LEU A N 1
ATOM 582 C CA . LEU A 1 81 ? 6.500 15.524 42.984 1.00 18.40 116 LEU A CA 1
ATOM 583 C C . LEU A 1 81 ? 6.836 16.800 43.686 1.00 20.04 116 LEU A C 1
ATOM 584 O O . LEU A 1 81 ? 5.947 17.493 44.097 1.00 19.55 116 LEU A O 1
ATOM 589 N N . LYS A 1 82 ? 8.132 17.130 43.770 1.00 20.96 117 LYS A N 1
ATOM 590 C CA . LYS A 1 82 ? 8.615 18.166 44.698 1.00 24.56 117 LYS A CA 1
ATOM 591 C C . LYS A 1 82 ? 7.956 19.523 44.561 1.00 22.82 117 LYS A C 1
ATOM 592 O O . LYS A 1 82 ? 7.725 20.167 45.577 1.00 24.39 117 LYS A O 1
ATOM 598 N N . ASN A 1 83 ? 7.600 19.922 43.353 1.00 20.63 118 ASN A N 1
ATOM 599 C CA . ASN A 1 83 ? 7.079 21.266 43.112 1.00 20.43 118 ASN A CA 1
ATOM 600 C C . ASN A 1 83 ? 5.611 21.272 42.831 1.00 20.80 118 ASN A C 1
ATOM 601 O O . ASN A 1 83 ? 5.055 22.295 42.461 1.00 21.18 118 ASN A O 1
ATOM 606 N N . LEU A 1 84 ? 4.928 20.144 43.077 1.00 18.17 119 LEU A N 1
ATOM 607 C CA . LEU A 1 84 ? 3.474 20.111 42.881 1.00 18.23 119 LEU A CA 1
ATOM 608 C C . LEU A 1 84 ? 2.752 20.825 44.066 1.00 16.45 119 LEU A C 1
ATOM 609 O O . LEU A 1 84 ? 3.171 20.725 45.217 1.00 16.92 119 LEU A O 1
ATOM 614 N N . THR A 1 85 ? 1.687 21.554 43.798 1.00 15.90 120 THR A N 1
ATOM 615 C CA . THR A 1 85 ? 1.122 22.386 44.810 1.00 16.84 120 THR A CA 1
ATOM 616 C C . THR A 1 85 ? -0.390 22.309 44.943 1.00 15.22 120 THR A C 1
ATOM 617 O O . THR A 1 85 ? -0.986 23.039 45.716 1.00 19.24 120 THR A O 1
ATOM 621 N N . LYS A 1 86 ? -1.006 21.527 44.100 1.00 16.04 121 LYS A N 1
ATOM 622 C CA . LYS A 1 86 ? -2.433 21.311 44.181 1.00 16.58 121 LYS A CA 1
ATOM 623 C C . LYS A 1 86 ? -2.780 19.841 44.618 1.00 15.66 121 LYS A C 1
ATOM 624 O O . LYS A 1 86 ? -3.962 19.471 44.678 1.00 15.83 121 LYS A O 1
ATOM 630 N N . ILE A 1 87 ? -1.773 19.041 44.819 1.00 15.90 122 ILE A N 1
ATOM 631 C CA . ILE A 1 87 ? -2.006 17.597 45.142 1.00 16.95 122 ILE A CA 1
ATOM 632 C C . ILE A 1 87 ? -2.623 17.433 46.533 1.00 17.42 122 ILE A C 1
ATOM 633 O O . ILE A 1 87 ? -2.052 17.896 47.514 1.00 16.67 122 ILE A O 1
ATOM 638 N N . THR A 1 88 ? -3.832 16.867 46.610 1.00 17.14 123 THR A N 1
ATOM 639 C CA . THR A 1 88 ? -4.427 16.663 47.906 1.00 17.10 123 THR A CA 1
ATOM 640 C C . THR A 1 88 ? -4.503 15.209 48.311 1.00 17.07 123 THR A C 1
ATOM 641 O O . THR A 1 88 ? -4.731 14.941 49.478 1.00 17.42 123 THR A O 1
ATOM 645 N N . GLU A 1 89 ? -4.357 14.304 47.342 1.00 16.74 124 GLU A N 1
ATOM 646 C CA . GLU A 1 89 ? -4.456 12.875 47.641 1.00 16.69 124 GLU A CA 1
ATOM 647 C C . GLU A 1 89 ? -3.318 12.198 46.986 1.00 14.94 124 GLU A C 1
ATOM 648 O O . GLU A 1 89 ? -3.163 12.314 45.796 1.00 15.41 124 GLU A O 1
ATOM 654 N N . LEU A 1 90 ? -2.508 11.474 47.780 1.00 15.45 125 LEU A N 1
ATOM 655 C CA . LEU A 1 90 ? -1.328 10.769 47.311 1.00 14.62 125 LEU A CA 1
ATOM 656 C C . LEU A 1 90 ? -1.328 9.346 47.837 1.00 14.41 125 LEU A C 1
ATOM 657 O O . LEU A 1 90 ? -1.296 9.130 49.030 1.00 15.34 125 LEU A O 1
ATOM 662 N N . GLU A 1 91 ? -1.426 8.428 46.915 1.00 12.93 126 GLU A N 1
ATOM 663 C CA . GLU A 1 91 ? -1.547 6.962 47.191 1.00 13.74 126 GLU A CA 1
ATOM 664 C C . GLU A 1 91 ? -0.302 6.291 46.634 1.00 11.35 126 GLU A C 1
ATOM 665 O O . GLU A 1 91 ? -0.215 6.066 45.401 1.00 14.71 126 GLU A O 1
ATOM 671 N N . LEU A 1 92 ? 0.619 5.900 47.497 1.00 12.35 127 LEU A N 1
ATOM 672 C CA . LEU A 1 92 ? 1.845 5.277 47.091 1.00 12.26 127 LEU A CA 1
ATOM 673 C C . LEU A 1 92 ? 2.062 3.984 47.764 1.00 13.31 127 LEU A C 1
ATOM 674 O O . LEU A 1 92 ? 3.182 3.510 47.745 1.00 12.24 127 LEU A O 1
ATOM 679 N N . SER A 1 93 ? 0.982 3.387 48.247 1.00 12.92 128 SER A N 1
ATOM 680 C CA . SER A 1 93 ? 1.056 2.100 48.899 1.00 13.43 128 SER A CA 1
ATOM 681 C C . SER A 1 93 ? 1.782 1.072 48.059 1.00 13.61 128 SER A C 1
ATOM 682 O O . SER A 1 93 ? 1.595 1.029 46.886 1.00 13.65 128 SER A O 1
ATOM 685 N N . GLY A 1 94 ? 2.594 0.236 48.727 1.00 15.56 129 GLY A N 1
ATOM 686 C CA . GLY A 1 94 ? 3.272 -0.854 48.057 1.00 16.37 129 GLY A CA 1
ATOM 687 C C . GLY A 1 94 ? 4.317 -0.477 47.008 1.00 18.66 129 GLY A C 1
ATOM 688 O O . GLY A 1 94 ? 4.262 -1.008 45.897 1.00 22.25 129 GLY A O 1
ATOM 689 N N . ASN A 1 95 ? 5.064 0.586 47.258 1.00 15.42 130 ASN A N 1
ATOM 690 C CA . ASN A 1 95 ? 6.207 0.988 46.489 1.00 14.27 130 ASN A CA 1
ATOM 691 C C . ASN A 1 95 ? 7.425 0.961 47.367 1.00 14.58 130 ASN A C 1
ATOM 692 O O . ASN A 1 95 ? 7.311 1.251 48.542 1.00 15.64 130 ASN A O 1
ATOM 697 N N . PRO A 1 96 ? 8.576 0.568 46.858 1.00 15.77 131 PRO A N 1
ATOM 698 C CA . PRO A 1 96 ? 9.811 0.520 47.674 1.00 18.15 131 PRO A CA 1
ATOM 699 C C . PRO A 1 96 ? 10.428 1.906 47.869 1.00 17.98 131 PRO A C 1
ATOM 700 O O . PRO A 1 96 ? 11.532 2.187 47.382 1.00 18.14 131 PRO A O 1
ATOM 704 N N . LEU A 1 97 ? 9.694 2.778 48.536 1.00 16.99 132 LEU A N 1
ATOM 705 C CA . LEU A 1 97 ? 10.126 4.141 48.728 1.00 17.35 132 LEU A CA 1
ATOM 706 C C . LEU A 1 97 ? 11.347 4.298 49.619 1.00 16.90 132 LEU A C 1
ATOM 707 O O . LEU A 1 97 ? 12.191 5.106 49.306 1.00 19.68 132 LEU A O 1
ATOM 712 N N . LYS A 1 98 ? 11.356 3.605 50.722 1.00 17.28 133 LYS A N 1
ATOM 713 C CA . LYS A 1 98 ? 12.404 3.660 51.756 1.00 17.46 133 LYS A CA 1
ATOM 714 C C . LYS A 1 98 ? 12.449 4.937 52.581 1.00 16.99 133 LYS A C 1
ATOM 715 O O . LYS A 1 98 ? 12.673 4.853 53.779 1.00 19.17 133 LYS A O 1
ATOM 721 N N . ASN A 1 99 ? 12.173 6.059 51.961 1.00 17.48 134 ASN A N 1
ATOM 722 C CA . ASN A 1 99 ? 12.002 7.341 52.694 1.00 18.89 134 ASN A CA 1
ATOM 723 C C . ASN A 1 99 ? 11.069 8.237 51.960 1.00 19.20 134 ASN A C 1
ATOM 724 O O . ASN A 1 99 ? 10.874 8.075 50.763 1.00 20.30 134 ASN A O 1
ATOM 729 N N . VAL A 1 100 ? 10.483 9.229 52.633 1.00 19.50 135 VAL A N 1
ATOM 730 C CA . VAL A 1 100 ? 9.574 10.138 51.976 1.00 18.57 135 VAL A CA 1
ATOM 731 C C . VAL A 1 100 ? 9.989 11.591 52.168 1.00 19.59 135 VAL A C 1
ATOM 732 O O . VAL A 1 100 ? 9.200 12.498 52.102 1.00 17.95 135 VAL A O 1
ATOM 736 N N . SER A 1 101 ? 11.311 11.778 52.314 1.00 20.68 136 SER A N 1
ATOM 737 C CA . SER A 1 101 ? 11.844 13.144 52.401 1.00 20.91 136 SER A CA 1
ATOM 738 C C . SER A 1 101 ? 11.298 14.072 51.346 1.00 20.28 136 SER A C 1
ATOM 739 O O . SER A 1 101 ? 11.022 15.274 51.614 1.00 19.91 136 SER A O 1
ATOM 744 N N . ALA A 1 102 ? 11.150 13.586 50.111 1.00 21.21 137 ALA A N 1
ATOM 745 C CA . ALA A 1 102 ? 10.677 14.421 48.982 1.00 22.41 137 ALA A CA 1
ATOM 746 C C . ALA A 1 102 ? 9.308 15.037 49.103 1.00 23.15 137 ALA A C 1
ATOM 747 O O . ALA A 1 102 ? 9.035 16.017 48.415 1.00 23.87 137 ALA A O 1
ATOM 749 N N . ILE A 1 103 ? 8.433 14.495 49.970 1.00 20.38 138 ILE A N 1
ATOM 750 C CA . ILE A 1 103 ? 7.124 15.065 50.079 1.00 20.58 138 ILE A CA 1
ATOM 751 C C . ILE A 1 103 ? 6.948 16.101 51.180 1.00 21.11 138 ILE A C 1
ATOM 752 O O . ILE A 1 103 ? 5.863 16.575 51.378 1.00 19.96 138 ILE A O 1
ATOM 757 N N . ALA A 1 104 ? 8.014 16.435 51.876 1.00 21.74 139 ALA A N 1
ATOM 758 C CA . ALA A 1 104 ? 7.932 17.340 53.044 1.00 21.56 139 ALA A CA 1
ATOM 759 C C . ALA A 1 104 ? 7.348 18.705 52.810 1.00 21.67 139 ALA A C 1
ATOM 760 O O . ALA A 1 104 ? 6.586 19.250 53.659 1.00 21.77 139 ALA A O 1
ATOM 762 N N . GLY A 1 105 ? 7.556 19.247 51.613 1.00 21.14 140 GLY A N 1
ATOM 763 C CA . GLY A 1 105 ? 7.063 20.555 51.336 1.00 22.87 140 GLY A CA 1
ATOM 764 C C . GLY A 1 105 ? 5.714 20.517 50.712 1.00 20.66 140 GLY A C 1
ATOM 765 O O . GLY A 1 105 ? 5.171 21.571 50.376 1.00 22.33 140 GLY A O 1
ATOM 766 N N . LEU A 1 106 ? 5.125 19.322 50.507 1.00 20.81 141 LEU A N 1
ATOM 767 C CA . LEU A 1 106 ? 3.821 19.240 49.842 1.00 19.64 141 LEU A CA 1
ATOM 768 C C . LEU A 1 106 ? 2.639 19.521 50.752 1.00 20.14 141 LEU A C 1
ATOM 769 O O . LEU A 1 106 ? 1.805 18.674 51.033 1.00 17.28 141 LEU A O 1
ATOM 774 N N . GLN A 1 107 ? 2.483 20.783 51.137 1.00 19.02 142 GLN A N 1
ATOM 775 C CA . GLN A 1 107 ? 1.541 21.122 52.204 1.00 16.62 142 GLN A CA 1
ATOM 776 C C . GLN A 1 107 ? 0.103 21.014 51.859 1.00 16.78 142 GLN A C 1
ATOM 777 O O . GLN A 1 107 ? -0.745 20.938 52.734 1.00 16.23 142 GLN A O 1
ATOM 783 N N . SER A 1 108 ? -0.193 21.030 50.586 1.00 17.76 143 SER A N 1
ATOM 784 C CA . SER A 1 108 ? -1.549 20.782 50.114 1.00 16.61 143 SER A CA 1
ATOM 785 C C . SER A 1 108 ? -2.170 19.372 50.439 1.00 16.66 143 SER A C 1
ATOM 786 O O . SER A 1 108 ? -3.360 19.217 50.422 1.00 16.98 143 SER A O 1
ATOM 789 N N . ILE A 1 109 ? -1.359 18.425 50.761 1.00 17.43 144 ILE A N 1
ATOM 790 C CA . ILE A 1 109 ? -1.832 17.048 50.869 1.00 17.55 144 ILE A CA 1
ATOM 791 C C . ILE A 1 109 ? -2.771 16.860 52.043 1.00 17.35 144 ILE A C 1
ATOM 792 O O . ILE A 1 109 ? -2.434 17.293 53.162 1.00 17.36 144 ILE A O 1
ATOM 797 N N . LYS A 1 110 ? -3.930 16.238 51.781 1.00 15.35 145 LYS A N 1
ATOM 798 C CA . LYS A 1 110 ? -4.901 15.986 52.796 1.00 15.13 145 LYS A CA 1
ATOM 799 C C . LYS A 1 110 ? -5.032 14.499 53.104 1.00 14.34 145 LYS A C 1
ATOM 800 O O . LYS A 1 110 ? -5.463 14.136 54.187 1.00 13.89 145 LYS A O 1
ATOM 806 N N . THR A 1 111 ? -4.704 13.688 52.127 1.00 15.12 146 THR A N 1
ATOM 807 C CA . THR A 1 111 ? -4.906 12.220 52.247 1.00 13.14 146 THR A CA 1
ATOM 808 C C . THR A 1 111 ? -3.703 11.575 51.696 1.00 11.72 146 THR A C 1
ATOM 809 O O . THR A 1 111 ? -3.284 11.839 50.553 1.00 15.11 146 THR A O 1
ATOM 813 N N . LEU A 1 112 ? -3.063 10.671 52.489 1.00 12.50 147 LEU A N 1
ATOM 814 C CA . LEU A 1 112 ? -1.806 10.111 52.128 1.00 11.85 147 LEU A CA 1
ATOM 815 C C . LEU A 1 112 ? -1.717 8.683 52.564 1.00 11.19 147 LEU A C 1
ATOM 816 O O . LEU A 1 112 ? -1.951 8.398 53.746 1.00 12.43 147 LEU A O 1
ATOM 821 N N . ASP A 1 113 ? -1.489 7.816 51.621 1.00 11.59 148 ASP A N 1
ATOM 822 C CA . ASP A 1 113 ? -1.349 6.408 51.865 1.00 12.44 148 ASP A CA 1
ATOM 823 C C . ASP A 1 113 ? 0.070 5.933 51.574 1.00 12.22 148 ASP A C 1
ATOM 824 O O . ASP A 1 113 ? 0.466 5.846 50.416 1.00 12.40 148 ASP A O 1
ATOM 829 N N . LEU A 1 114 ? 0.773 5.553 52.662 1.00 12.98 149 LEU A N 1
ATOM 830 C CA . LEU A 1 114 ? 2.179 5.102 52.641 1.00 13.48 149 LEU A CA 1
ATOM 831 C C . LEU A 1 114 ? 2.283 3.696 53.163 1.00 13.97 149 LEU A C 1
ATOM 832 O O . LEU A 1 114 ? 3.321 3.269 53.609 1.00 15.09 149 LEU A O 1
ATOM 837 N N . THR A 1 115 ? 1.151 2.988 53.120 1.00 14.14 150 THR A N 1
ATOM 838 C CA . THR A 1 115 ? 1.192 1.590 53.528 1.00 13.85 150 THR A CA 1
ATOM 839 C C . THR A 1 115 ? 2.296 0.802 52.846 1.00 13.04 150 THR A C 1
ATOM 840 O O . THR A 1 115 ? 2.435 0.949 51.609 1.00 13.99 150 THR A O 1
ATOM 844 N N . SER A 1 116 ? 3.015 -0.089 53.547 1.00 13.90 151 SER A N 1
ATOM 845 C CA . SER A 1 116 ? 3.985 -0.921 52.847 1.00 14.28 151 SER A CA 1
ATOM 846 C C . SER A 1 116 ? 4.859 -0.171 51.849 1.00 16.61 151 SER A C 1
ATOM 847 O O . SER A 1 116 ? 4.920 -0.533 50.639 1.00 14.62 151 SER A O 1
ATOM 850 N N . THR A 1 117 ? 5.584 0.844 52.376 1.00 15.92 152 THR A N 1
ATOM 851 C CA . THR A 1 117 ? 6.523 1.607 51.519 1.00 14.56 152 THR A CA 1
ATOM 852 C C . THR A 1 117 ? 7.957 1.519 52.004 1.00 15.31 152 THR A C 1
ATOM 853 O O . THR A 1 117 ? 8.827 2.220 51.447 1.00 13.69 152 THR A O 1
ATOM 857 N N . GLN A 1 118 ? 8.220 0.544 52.841 1.00 14.91 153 GLN A N 1
ATOM 858 C CA . GLN A 1 118 ? 9.546 0.350 53.408 1.00 17.42 153 GLN A CA 1
ATOM 859 C C . GLN A 1 118 ? 10.177 1.565 54.117 1.00 18.89 153 GLN A C 1
ATOM 860 O O . GLN A 1 118 ? 11.391 1.718 54.140 1.00 18.94 153 GLN A O 1
ATOM 866 N N . ILE A 1 119 ? 9.342 2.427 54.671 1.00 17.98 154 ILE A N 1
ATOM 867 C CA . ILE A 1 119 ? 9.806 3.617 55.374 1.00 17.37 154 ILE A CA 1
ATOM 868 C C . ILE A 1 119 ? 9.957 3.325 56.892 1.00 16.92 154 ILE A C 1
ATOM 869 O O . ILE A 1 119 ? 9.371 2.361 57.418 1.00 16.94 154 ILE A O 1
ATOM 874 N N . THR A 1 120 ? 10.750 4.150 57.578 1.00 18.05 155 THR A N 1
ATOM 875 C CA . THR A 1 120 ? 10.970 3.979 59.026 1.00 20.44 155 THR A CA 1
ATOM 876 C C . THR A 1 120 ? 10.776 5.341 59.733 1.00 21.83 155 THR A C 1
ATOM 877 O O . THR A 1 120 ? 10.503 5.450 60.894 1.00 29.61 155 THR A O 1
ATOM 881 N N . ASP A 1 121 ? 11.010 6.318 59.002 1.00 23.45 156 ASP A N 1
ATOM 882 C CA . ASP A 1 121 ? 10.891 7.688 59.604 1.00 26.46 156 ASP A CA 1
ATOM 883 C C . ASP A 1 121 ? 9.793 8.533 58.985 1.00 23.83 156 ASP A C 1
ATOM 884 O O . ASP A 1 121 ? 9.753 8.725 57.771 1.00 24.57 156 ASP A O 1
ATOM 889 N N . VAL A 1 122 ? 8.941 9.126 59.826 1.00 22.58 157 VAL A N 1
ATOM 890 C CA . VAL A 1 122 ? 7.921 9.994 59.316 1.00 20.58 157 VAL A CA 1
ATOM 891 C C . VAL A 1 122 ? 8.172 11.487 59.588 1.00 21.16 157 VAL A C 1
ATOM 892 O O . VAL A 1 122 ? 7.240 12.227 59.415 1.00 20.51 157 VAL A O 1
ATOM 896 N N . THR A 1 123 ? 9.423 11.860 59.964 1.00 22.55 158 THR A N 1
ATOM 897 C CA . THR A 1 123 ? 9.808 13.237 60.134 1.00 21.96 158 THR A CA 1
ATOM 898 C C . THR A 1 123 ? 9.348 14.041 58.999 1.00 20.41 158 THR A C 1
ATOM 899 O O . THR A 1 123 ? 8.879 15.135 59.251 1.00 19.87 158 THR A O 1
ATOM 903 N N . PRO A 1 124 ? 9.510 13.626 57.744 1.00 21.18 159 PRO A N 1
ATOM 904 C CA . PRO A 1 124 ? 9.044 14.419 56.640 1.00 20.08 159 PRO A CA 1
ATOM 905 C C . PRO A 1 124 ? 7.547 14.749 56.604 1.00 18.57 159 PRO A C 1
ATOM 906 O O . PRO A 1 124 ? 7.145 15.588 55.889 1.00 18.14 159 PRO A O 1
ATOM 910 N N . LEU A 1 125 ? 6.739 14.074 57.428 1.00 17.78 160 LEU A N 1
ATOM 911 C CA . LEU A 1 125 ? 5.326 14.420 57.375 1.00 16.75 160 LEU A CA 1
ATOM 912 C C . LEU A 1 125 ? 4.975 15.595 58.342 1.00 17.94 160 LEU A C 1
ATOM 913 O O . LEU A 1 125 ? 3.820 15.983 58.400 1.00 17.95 160 LEU A O 1
ATOM 918 N N . ALA A 1 126 ? 5.939 16.014 59.160 1.00 17.20 161 ALA A N 1
ATOM 919 C CA . ALA A 1 126 ? 5.627 16.916 60.262 1.00 19.83 161 ALA A CA 1
ATOM 920 C C . ALA A 1 126 ? 5.025 18.216 59.812 1.00 20.22 161 ALA A C 1
ATOM 921 O O . ALA A 1 126 ? 4.180 18.779 60.491 1.00 19.25 161 ALA A O 1
ATOM 923 N N . GLY A 1 127 ? 5.401 18.623 58.611 1.00 19.46 162 GLY A N 1
ATOM 924 C CA . GLY A 1 127 ? 4.874 19.783 58.038 1.00 20.68 162 GLY A CA 1
ATOM 925 C C . GLY A 1 127 ? 3.659 19.727 57.168 1.00 19.84 162 GLY A C 1
ATOM 926 O O . GLY A 1 127 ? 3.253 20.729 56.537 1.00 21.30 162 GLY A O 1
ATOM 927 N N . LEU A 1 128 ? 3.047 18.540 57.088 1.00 18.13 163 LEU A N 1
ATOM 928 C CA . LEU A 1 128 ? 1.891 18.350 56.241 1.00 17.40 163 LEU A CA 1
ATOM 929 C C . LEU A 1 128 ? 0.654 18.643 57.117 1.00 17.67 163 LEU A C 1
ATOM 930 O O . LEU A 1 128 ? -0.186 17.794 57.367 1.00 17.67 163 LEU A O 1
ATOM 935 N N . SER A 1 129 ? 0.487 19.949 57.405 1.00 17.58 164 SER A N 1
ATOM 936 C CA . SER A 1 129 ? -0.455 20.378 58.427 1.00 16.98 164 SER A CA 1
ATOM 937 C C . SER A 1 129 ? -1.893 20.211 57.985 1.00 15.38 164 SER A C 1
ATOM 938 O O . SER A 1 129 ? -2.809 20.272 58.795 1.00 17.61 164 SER A O 1
ATOM 941 N N . ASN A 1 130 ? -2.085 20.030 56.690 1.00 13.55 165 ASN A N 1
ATOM 942 C CA . ASN A 1 130 ? -3.427 19.833 56.225 1.00 13.40 165 ASN A CA 1
ATOM 943 C C . ASN A 1 130 ? -3.859 18.347 56.152 1.00 13.15 165 ASN A C 1
ATOM 944 O O . ASN A 1 130 ? -4.986 18.032 55.760 1.00 15.22 165 ASN A O 1
ATOM 949 N N . LEU A 1 131 ? -2.986 17.491 56.579 1.00 16.05 166 LEU A N 1
ATOM 950 C CA . LEU A 1 131 ? -3.358 16.061 56.571 1.00 15.09 166 LEU A CA 1
ATOM 951 C C . LEU A 1 131 ? -4.602 15.738 57.423 1.00 13.46 166 LEU A C 1
ATOM 952 O O . LEU A 1 131 ? -4.689 16.124 58.565 1.00 13.54 166 LEU A O 1
ATOM 957 N N . GLN A 1 132 ? -5.534 14.972 56.848 1.00 15.03 167 GLN A N 1
ATOM 958 C CA . GLN A 1 132 ? -6.774 14.488 57.496 1.00 13.62 167 GLN A CA 1
ATOM 959 C C . GLN A 1 132 ? -6.835 12.983 57.547 1.00 13.02 167 GLN A C 1
ATOM 960 O O . GLN A 1 132 ? -7.428 12.460 58.451 1.00 13.47 167 GLN A O 1
ATOM 966 N N . VAL A 1 133 ? -6.284 12.347 56.532 1.00 12.15 168 VAL A N 1
ATOM 967 C CA . VAL A 1 133 ? -6.310 10.862 56.446 1.00 13.37 168 VAL A CA 1
ATOM 968 C C . VAL A 1 133 ? -4.881 10.364 56.179 1.00 13.83 168 VAL A C 1
ATOM 969 O O . VAL A 1 133 ? -4.269 10.701 55.126 1.00 13.33 168 VAL A O 1
ATOM 973 N N . LEU A 1 134 ? -4.387 9.467 57.021 1.00 13.78 169 LEU A N 1
ATOM 974 C CA . LEU A 1 134 ? -3.026 8.978 56.882 1.00 14.09 169 LEU A CA 1
ATOM 975 C C . LEU A 1 134 ? -2.962 7.469 57.152 1.00 12.66 169 LEU A C 1
ATOM 976 O O . LEU A 1 134 ? -3.411 7.024 58.184 1.00 13.97 169 LEU A O 1
ATOM 981 N N . TYR A 1 135 ? -2.369 6.786 56.194 1.00 12.34 170 TYR A N 1
ATOM 982 C CA . TYR A 1 135 ? -2.061 5.368 56.360 1.00 12.58 170 TYR A CA 1
ATOM 983 C C . TYR A 1 135 ? -0.548 5.191 56.435 1.00 12.09 170 TYR A C 1
ATOM 984 O O . TYR A 1 135 ? 0.162 5.493 55.492 1.00 12.57 170 TYR A O 1
ATOM 993 N N . LEU A 1 136 ? -0.095 4.540 57.496 1.00 13.76 171 LEU A N 1
ATOM 994 C CA . LEU A 1 136 ? 1.303 4.168 57.674 1.00 14.03 171 LEU A CA 1
ATOM 995 C C . LEU A 1 136 ? 1.273 2.670 57.928 1.00 15.67 171 LEU A C 1
ATOM 996 O O . LEU A 1 136 ? 2.216 2.248 58.395 1.00 17.15 171 LEU A O 1
ATOM 1001 N N . ASP A 1 137 ? 0.148 1.908 57.731 1.00 14.21 172 ASP A N 1
ATOM 1002 C CA . ASP A 1 137 ? 0.305 0.473 57.979 1.00 15.41 172 ASP A CA 1
ATOM 1003 C C . ASP A 1 137 ? 1.611 -0.272 57.354 1.00 16.05 172 ASP A C 1
ATOM 1004 O O . ASP A 1 137 ? 2.101 0.019 56.257 1.00 13.06 172 ASP A O 1
ATOM 1009 N N . LEU A 1 138 ? 2.104 -1.314 58.022 1.00 16.39 173 LEU A N 1
ATOM 1010 C CA . LEU A 1 138 ? 3.051 -2.270 57.356 1.00 18.08 173 LEU A CA 1
ATOM 1011 C C . LEU A 1 138 ? 4.372 -1.611 56.981 1.00 16.24 173 LEU A C 1
ATOM 1012 O O . LEU A 1 138 ? 4.923 -1.849 55.909 1.00 17.26 173 LEU A O 1
ATOM 1017 N N . ASN A 1 139 ? 4.841 -0.799 57.906 1.00 16.56 174 ASN A N 1
ATOM 1018 C CA . ASN A 1 139 ? 6.170 -0.146 57.892 1.00 16.37 174 ASN A CA 1
ATOM 1019 C C . ASN A 1 139 ? 6.796 -0.277 59.271 1.00 17.61 174 ASN A C 1
ATOM 1020 O O . ASN A 1 139 ? 6.071 -0.341 60.289 1.00 16.93 174 ASN A O 1
ATOM 1025 N N . GLN A 1 140 ? 8.121 -0.447 59.323 1.00 14.52 175 GLN A N 1
ATOM 1026 C CA . GLN A 1 140 ? 8.833 -0.577 60.579 1.00 18.34 175 GLN A CA 1
ATOM 1027 C C . GLN A 1 140 ? 9.042 0.807 61.138 1.00 19.56 175 GLN A C 1
ATOM 1028 O O . GLN A 1 140 ? 10.197 1.305 61.168 1.00 18.42 175 GLN A O 1
ATOM 1034 N N . ILE A 1 141 ? 7.965 1.424 61.565 1.00 18.37 176 ILE A N 1
ATOM 1035 C CA . ILE A 1 141 ? 7.990 2.736 62.164 1.00 20.72 176 ILE A CA 1
ATOM 1036 C C . ILE A 1 141 ? 7.870 2.519 63.670 1.00 22.02 176 ILE A C 1
ATOM 1037 O O . ILE A 1 141 ? 6.938 1.838 64.162 1.00 24.25 176 ILE A O 1
ATOM 1042 N N . THR A 1 142 ? 8.756 3.123 64.408 1.00 21.66 177 THR A N 1
ATOM 1043 C CA . THR A 1 142 ? 8.777 2.926 65.867 1.00 23.96 177 THR A CA 1
ATOM 1044 C C . THR A 1 142 ? 8.416 4.181 66.668 1.00 24.26 177 THR A C 1
ATOM 1045 O O . THR A 1 142 ? 8.254 4.109 67.931 1.00 27.09 177 THR A O 1
ATOM 1049 N N . ASN A 1 143 ? 8.397 5.311 65.988 1.00 22.66 178 ASN A N 1
ATOM 1050 C CA . ASN A 1 143 ? 8.209 6.615 66.610 1.00 24.56 178 ASN A CA 1
ATOM 1051 C C . ASN A 1 143 ? 7.269 7.464 65.775 1.00 21.53 178 ASN A C 1
ATOM 1052 O O . ASN A 1 143 ? 7.541 7.694 64.596 1.00 23.40 178 ASN A O 1
ATOM 1057 N N . ILE A 1 144 ? 6.188 7.955 66.381 1.00 20.85 179 ILE A N 1
ATOM 1058 C CA . ILE A 1 144 ? 5.267 8.755 65.635 1.00 19.15 179 ILE A CA 1
ATOM 1059 C C . ILE A 1 144 ? 5.257 10.204 66.151 1.00 18.72 179 ILE A C 1
ATOM 1060 O O . ILE A 1 144 ? 4.356 10.943 65.935 1.00 17.33 179 ILE A O 1
ATOM 1065 N N . SER A 1 145 ? 6.317 10.586 66.846 1.00 18.56 180 SER A N 1
ATOM 1066 C CA . SER A 1 145 ? 6.453 11.974 67.276 1.00 20.41 180 SER A CA 1
ATOM 1067 C C . SER A 1 145 ? 6.203 13.027 66.208 1.00 19.33 180 SER A C 1
ATOM 1068 O O . SER A 1 145 ? 5.573 14.067 66.486 1.00 18.49 180 SER A O 1
ATOM 1071 N N . PRO A 1 146 ? 6.677 12.848 64.983 1.00 19.32 181 PRO A N 1
ATOM 1072 C CA . PRO A 1 146 ? 6.418 13.823 63.951 1.00 19.95 181 PRO A CA 1
ATOM 1073 C C . PRO A 1 146 ? 4.936 14.017 63.622 1.00 18.22 181 PRO A C 1
ATOM 1074 O O . PRO A 1 146 ? 4.622 15.027 63.019 1.00 17.27 181 PRO A O 1
ATOM 1078 N N . LEU A 1 147 ? 4.052 13.153 64.079 1.00 16.90 182 LEU A N 1
ATOM 1079 C CA . LEU A 1 147 ? 2.623 13.388 63.815 1.00 17.16 182 LEU A CA 1
ATOM 1080 C C . LEU A 1 147 ? 1.985 14.417 64.768 1.00 16.35 182 LEU A C 1
ATOM 1081 O O . LEU A 1 147 ? 0.843 14.769 64.588 1.00 16.88 182 LEU A O 1
ATOM 1086 N N . ALA A 1 148 ? 2.704 14.837 65.790 1.00 17.20 183 ALA A N 1
ATOM 1087 C CA . ALA A 1 148 ? 2.059 15.564 66.879 1.00 17.43 183 ALA A CA 1
ATOM 1088 C C . ALA A 1 148 ? 1.431 16.850 66.490 1.00 18.29 183 ALA A C 1
ATOM 1089 O O . ALA A 1 148 ? 0.496 17.269 67.143 1.00 19.96 183 ALA A O 1
ATOM 1091 N N . GLY A 1 149 ? 1.953 17.487 65.440 1.00 17.84 184 GLY A N 1
ATOM 1092 C CA . GLY A 1 149 ? 1.456 18.739 64.980 1.00 18.86 184 GLY A CA 1
ATOM 1093 C C . GLY A 1 149 ? 0.438 18.586 63.919 1.00 19.15 184 GLY A C 1
ATOM 1094 O O . GLY A 1 149 ? 0.019 19.608 63.366 1.00 19.32 184 GLY A O 1
ATOM 1095 N N . LEU A 1 150 ? -0.014 17.340 63.634 1.00 18.63 185 LEU A N 1
ATOM 1096 C CA . LEU A 1 150 ? -0.984 17.163 62.530 1.00 17.59 185 LEU A CA 1
ATOM 1097 C C . LEU A 1 150 ? -2.401 17.364 63.011 1.00 18.59 185 LEU A C 1
ATOM 1098 O O . LEU A 1 150 ? -3.185 16.435 63.081 1.00 18.37 185 LEU A O 1
ATOM 1103 N N . THR A 1 151 ? -2.709 18.614 63.398 1.00 17.08 186 THR A N 1
ATOM 1104 C CA . THR A 1 151 ? -3.966 18.853 64.113 1.00 17.26 186 THR A CA 1
ATOM 1105 C C . THR A 1 151 ? -5.295 18.740 63.327 1.00 16.29 186 THR A C 1
ATOM 1106 O O . THR A 1 151 ? -6.342 18.761 63.929 1.00 15.82 186 THR A O 1
ATOM 1110 N N . ASN A 1 152 ? -5.250 18.549 62.039 1.00 15.26 187 ASN A N 1
ATOM 1111 C CA . ASN A 1 152 ? -6.355 18.277 61.254 1.00 14.28 187 ASN A CA 1
ATOM 1112 C C . ASN A 1 152 ? -6.602 16.803 61.066 1.00 15.12 187 ASN A C 1
ATOM 1113 O O . ASN A 1 152 ? -7.551 16.475 60.415 1.00 16.37 187 ASN A O 1
ATOM 1118 N N . LEU A 1 153 ? -5.763 15.966 61.654 1.00 16.42 188 LEU A N 1
ATOM 1119 C CA . LEU A 1 153 ? -5.899 14.564 61.400 1.00 17.52 188 LEU A CA 1
ATOM 1120 C C . LEU A 1 153 ? -7.231 13.995 61.910 1.00 16.97 188 LEU A C 1
ATOM 1121 O O . LEU A 1 153 ? -7.596 14.194 63.055 1.00 15.82 188 LEU A O 1
ATOM 1126 N N . GLN A 1 154 ? -7.917 13.241 61.057 1.00 16.94 189 GLN A N 1
ATOM 1127 C CA . GLN A 1 154 ? -9.205 12.682 61.398 1.00 17.13 189 GLN A CA 1
ATOM 1128 C C . GLN A 1 154 ? -9.177 11.144 61.386 1.00 17.56 189 GLN A C 1
ATOM 1129 O O . GLN A 1 154 ? -9.876 10.487 62.151 1.00 19.83 189 GLN A O 1
ATOM 1135 N N . TYR A 1 155 ? -8.373 10.603 60.496 1.00 17.82 190 TYR A N 1
ATOM 1136 C CA . TYR A 1 155 ? -8.339 9.141 60.261 1.00 17.97 190 TYR A CA 1
ATOM 1137 C C . TYR A 1 155 ? -6.866 8.761 60.227 1.00 16.75 190 TYR A C 1
ATOM 1138 O O . TYR A 1 155 ? -6.137 9.160 59.324 1.00 18.95 190 TYR A O 1
ATOM 1147 N N . LEU A 1 156 ? -6.423 7.944 61.175 1.00 16.71 191 LEU A N 1
ATOM 1148 C CA . LEU A 1 156 ? -5.045 7.493 61.271 1.00 15.52 191 LEU A CA 1
ATOM 1149 C C . LEU A 1 156 ? -4.953 5.974 61.352 1.00 15.80 191 LEU A C 1
ATOM 1150 O O . LEU A 1 156 ? -5.578 5.408 62.191 1.00 16.45 191 LEU A O 1
ATOM 1155 N N . SER A 1 157 ? -4.233 5.374 60.450 1.00 14.94 192 SER A N 1
ATOM 1156 C CA . SER A 1 157 ? -4.052 3.949 60.389 1.00 13.40 192 SER A CA 1
ATOM 1157 C C . SER A 1 157 ? -2.555 3.701 60.466 1.00 15.01 192 SER A C 1
ATOM 1158 O O . SER A 1 157 ? -1.785 4.197 59.646 1.00 16.25 192 SER A O 1
ATOM 1161 N N . ILE A 1 158 ? -2.165 2.867 61.423 1.00 14.34 193 ILE A N 1
ATOM 1162 C CA . ILE A 1 158 ? -0.801 2.553 61.689 1.00 16.10 193 ILE A CA 1
ATOM 1163 C C . ILE A 1 158 ? -0.687 1.073 62.082 1.00 15.53 193 ILE A C 1
ATOM 1164 O O . ILE A 1 158 ? 0.166 0.715 62.850 1.00 14.66 193 ILE A O 1
ATOM 1169 N N . GLY A 1 159 ? -1.570 0.247 61.576 1.00 15.73 194 GLY A N 1
ATOM 1170 C CA . GLY A 1 159 ? -1.540 -1.150 61.919 1.00 17.72 194 GLY A CA 1
ATOM 1171 C C . GLY A 1 159 ? -0.251 -1.821 61.491 1.00 18.00 194 GLY A C 1
ATOM 1172 O O . GLY A 1 159 ? 0.328 -1.517 60.446 1.00 19.25 194 GLY A O 1
ATOM 1173 N N . ASN A 1 160 ? 0.166 -2.803 62.235 1.00 20.89 195 ASN A N 1
ATOM 1174 C CA . ASN A 1 160 ? 1.309 -3.641 61.821 1.00 20.59 195 ASN A CA 1
ATOM 1175 C C . ASN A 1 160 ? 2.589 -2.882 61.649 1.00 21.24 195 ASN A C 1
ATOM 1176 O O . ASN A 1 160 ? 3.183 -2.797 60.590 1.00 21.35 195 ASN A O 1
ATOM 1181 N N . ALA A 1 161 ? 2.882 -2.054 62.641 1.00 22.83 196 ALA A N 1
ATOM 1182 C CA . ALA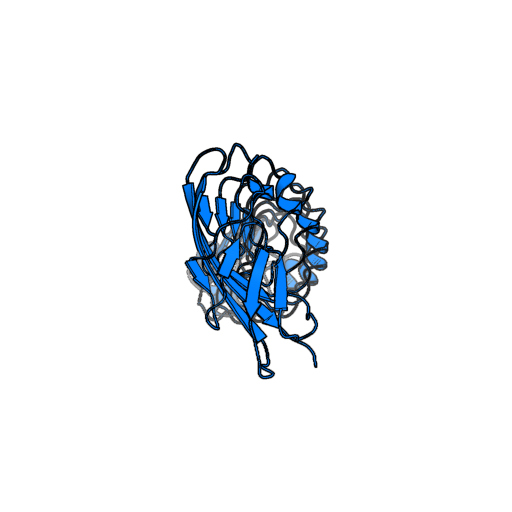 A 1 161 ? 4.106 -1.292 62.649 1.00 22.08 196 ALA A CA 1
ATOM 1183 C C . ALA A 1 161 ? 4.770 -1.667 63.961 1.00 23.99 196 ALA A C 1
ATOM 1184 O O . ALA A 1 161 ? 4.530 -2.805 64.458 1.00 25.15 196 ALA A O 1
ATOM 1186 N N . GLN A 1 162 ? 5.565 -0.745 64.516 1.00 21.61 197 GLN A N 1
ATOM 1187 C CA . GLN A 1 162 ? 6.300 -0.979 65.734 1.00 23.07 197 GLN A CA 1
ATOM 1188 C C . GLN A 1 162 ? 6.049 0.162 66.753 1.00 20.64 197 GLN A C 1
ATOM 1189 O O . GLN A 1 162 ? 6.910 0.535 67.488 1.00 21.19 197 GLN A O 1
ATOM 1195 N N . VAL A 1 163 ? 4.843 0.700 66.722 1.00 19.67 198 VAL A N 1
ATOM 1196 C CA . VAL A 1 163 ? 4.512 1.850 67.564 1.00 19.96 198 VAL A CA 1
ATOM 1197 C C . VAL A 1 163 ? 4.245 1.433 69.018 1.00 19.72 198 VAL A C 1
ATOM 1198 O O . VAL A 1 163 ? 3.620 0.459 69.290 1.00 19.14 198 VAL A O 1
ATOM 1202 N N . SER A 1 164 ? 4.739 2.228 69.931 1.00 20.63 199 SER A N 1
ATOM 1203 C CA . SER A 1 164 ? 4.496 2.027 71.357 1.00 21.67 199 SER A CA 1
ATOM 1204 C C . SER A 1 164 ? 3.872 3.262 71.959 1.00 21.97 199 SER A C 1
ATOM 1205 O O . SER A 1 164 ? 2.733 3.237 72.411 1.00 24.43 199 SER A O 1
ATOM 1208 N N . ASP A 1 165 ? 4.612 4.344 71.954 1.00 22.04 200 ASP A N 1
ATOM 1209 C CA . ASP A 1 165 ? 4.221 5.612 72.552 1.00 22.39 200 ASP A CA 1
ATOM 1210 C C . ASP A 1 165 ? 3.175 6.383 71.767 1.00 21.69 200 ASP A C 1
ATOM 1211 O O . ASP A 1 165 ? 3.404 6.759 70.622 1.00 20.87 200 ASP A O 1
ATOM 1216 N N . LEU A 1 166 ? 2.005 6.568 72.378 1.00 18.94 201 LEU A N 1
ATOM 1217 C CA . LEU A 1 166 ? 0.930 7.271 71.711 1.00 18.34 201 LEU A CA 1
ATOM 1218 C C . LEU A 1 166 ? 0.850 8.723 72.165 1.00 17.24 201 LEU A C 1
ATOM 1219 O O . LEU A 1 166 ? -0.108 9.415 71.816 1.00 15.17 201 LEU A O 1
ATOM 1224 N N . THR A 1 167 ? 1.813 9.164 72.969 1.00 17.98 202 THR A N 1
ATOM 1225 C CA . THR A 1 167 ? 1.770 10.575 73.436 1.00 18.64 202 THR A CA 1
ATOM 1226 C C . THR A 1 167 ? 1.651 11.553 72.285 1.00 17.61 202 THR A C 1
ATOM 1227 O O . THR A 1 167 ? 0.966 12.617 72.444 1.00 17.06 202 THR A O 1
ATOM 1234 N N . PRO A 1 168 ? 2.278 11.281 71.134 1.00 17.20 203 PRO A N 1
ATOM 1235 C CA . PRO A 1 168 ? 2.133 12.195 70.002 1.00 18.22 203 PRO A CA 1
ATOM 1236 C C . PRO A 1 168 ? 0.690 12.410 69.498 1.00 17.63 203 PRO A C 1
ATOM 1237 O O . PRO A 1 168 ? 0.469 13.404 68.853 1.00 18.33 203 PRO A O 1
ATOM 1241 N N . LEU A 1 169 ? -0.257 11.548 69.862 1.00 17.13 204 LEU A N 1
ATOM 1242 C CA . LEU A 1 169 ? -1.646 11.686 69.431 1.00 17.21 204 LEU A CA 1
ATOM 1243 C C . LEU A 1 169 ? -2.460 12.581 70.335 1.00 18.72 204 LEU A C 1
ATOM 1244 O O . LEU A 1 169 ? -3.531 12.905 69.998 1.00 19.00 204 LEU A O 1
ATOM 1249 N N . ALA A 1 170 ? -1.896 13.011 71.465 1.00 20.35 205 ALA A N 1
ATOM 1250 C CA . ALA A 1 170 ? -2.686 13.662 72.528 1.00 20.44 205 ALA A CA 1
ATOM 1251 C C . ALA A 1 170 ? -3.420 14.905 72.046 1.00 20.94 205 ALA A C 1
ATOM 1252 O O . ALA A 1 170 ? -4.483 15.197 72.525 1.00 20.97 205 ALA A O 1
ATOM 1254 N N . ASN A 1 171 ? -2.834 15.660 71.148 1.00 19.75 206 ASN A N 1
ATOM 1255 C CA . ASN A 1 171 ? -3.477 16.860 70.703 1.00 21.35 206 ASN A CA 1
ATOM 1256 C C . ASN A 1 171 ? -4.167 16.807 69.364 1.00 21.35 206 ASN A C 1
ATOM 1257 O O . ASN A 1 171 ? -4.576 17.841 68.788 1.00 19.86 206 ASN A O 1
ATOM 1262 N N . LEU A 1 172 ? -4.381 15.604 68.881 1.00 19.83 207 LEU A N 1
ATOM 1263 C CA . LEU A 1 172 ? -5.069 15.413 67.597 1.00 19.39 207 LEU A CA 1
ATOM 1264 C C . LEU A 1 172 ? -6.590 15.316 67.794 1.00 17.73 207 LEU A C 1
ATOM 1265 O O . LEU A 1 172 ? -7.260 14.282 67.599 1.00 17.65 207 LEU A O 1
ATOM 1270 N N . SER A 1 173 ? -7.183 16.441 68.159 1.00 18.59 208 SER A N 1
ATOM 1271 C CA . SER A 1 173 ? -8.506 16.436 68.690 1.00 19.05 208 SER A CA 1
ATOM 1272 C C . SER A 1 173 ? -9.547 16.077 67.694 1.00 19.81 208 SER A C 1
ATOM 1273 O O . SER A 1 173 ? -10.638 15.704 68.133 1.00 20.92 208 SER A O 1
ATOM 1278 N N . LYS A 1 174 ? -9.260 16.205 66.396 1.00 18.27 209 LYS A N 1
ATOM 1279 C CA . LYS A 1 174 ? -10.211 15.863 65.404 1.00 19.00 209 LYS A CA 1
ATOM 1280 C C . LYS A 1 174 ? -10.215 14.348 65.079 1.00 19.87 209 LYS A C 1
ATOM 1281 O O . LYS A 1 174 ? -11.010 13.939 64.247 1.00 19.45 209 LYS A O 1
ATOM 1287 N N . LEU A 1 175 ? -9.348 13.559 65.713 1.00 18.20 210 LEU A N 1
ATOM 1288 C CA . LEU A 1 175 ? -9.299 12.148 65.373 1.00 17.97 210 LEU A CA 1
ATOM 1289 C C . LEU A 1 175 ? -10.585 11.449 65.668 1.00 1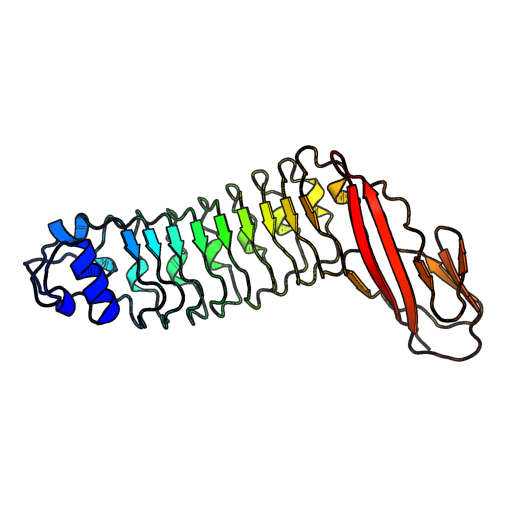8.72 210 LEU A C 1
ATOM 1290 O O . LEU A 1 175 ? -11.093 11.493 66.815 1.00 19.56 210 LEU A O 1
ATOM 1295 N N . THR A 1 176 ? -11.100 10.736 64.669 1.00 18.57 211 THR A N 1
ATOM 1296 C CA . THR A 1 176 ? -12.281 9.963 64.852 1.00 18.80 211 THR A CA 1
ATOM 1297 C C . THR A 1 176 ? -12.062 8.479 64.654 1.00 19.52 211 THR A C 1
ATOM 1298 O O . THR A 1 176 ? -12.816 7.709 65.146 1.00 17.75 211 THR A O 1
ATOM 1302 N N . THR A 1 177 ? -11.138 8.107 63.784 1.00 19.03 212 THR A N 1
ATOM 1303 C CA . THR A 1 177 ? -10.839 6.699 63.529 1.00 19.96 212 THR A CA 1
ATOM 1304 C C . THR A 1 177 ? -9.342 6.479 63.752 1.00 20.64 212 THR A C 1
ATOM 1305 O O . THR A 1 177 ? -8.473 7.195 63.170 1.00 21.70 212 THR A O 1
ATOM 1309 N N . LEU A 1 178 ? -9.014 5.599 64.676 1.00 20.05 213 LEU A N 1
ATOM 1310 C CA . LEU A 1 178 ? -7.640 5.184 64.916 1.00 18.90 213 LEU A CA 1
ATOM 1311 C C . LEU A 1 178 ? -7.504 3.702 64.756 1.00 19.83 213 LEU A C 1
ATOM 1312 O O . LEU A 1 178 ? -8.060 2.954 65.528 1.00 19.96 213 LEU A O 1
ATOM 1317 N N . LYS A 1 179 ? -6.708 3.279 63.780 1.00 18.97 214 LYS A N 1
ATOM 1318 C CA . LYS A 1 179 ? -6.460 1.885 63.535 1.00 17.87 214 LYS A CA 1
ATOM 1319 C C . LYS A 1 179 ? -5.002 1.558 63.876 1.00 18.71 214 LYS A C 1
ATOM 1320 O O . LYS A 1 179 ? -4.066 2.040 63.245 1.00 18.32 214 LYS A O 1
ATOM 1326 N N . ALA A 1 180 ? -4.788 0.759 64.918 1.00 18.36 215 ALA A N 1
ATOM 1327 C CA . ALA A 1 180 ? -3.445 0.464 65.437 1.00 17.29 215 ALA A CA 1
ATOM 1328 C C . ALA A 1 180 ? -3.250 -0.949 65.966 1.00 19.31 215 ALA A C 1
ATOM 1329 O O . ALA A 1 180 ? -2.448 -1.201 66.851 1.00 17.11 215 ALA A O 1
ATOM 1331 N N . ASP A 1 181 ? -3.921 -1.885 65.317 1.00 17.67 216 ASP A N 1
ATOM 1332 C CA . ASP A 1 181 ? -3.723 -3.282 65.636 1.00 20.46 216 ASP A CA 1
ATOM 1333 C C . ASP A 1 181 ? -2.274 -3.691 65.413 1.00 20.20 216 ASP A C 1
ATOM 1334 O O . ASP A 1 181 ? -1.565 -3.153 64.490 1.00 17.99 216 ASP A O 1
ATOM 1339 N N . ASP A 1 182 ? -1.835 -4.726 66.144 1.00 20.75 217 ASP A N 1
ATOM 1340 C CA . ASP A 1 182 ? -0.515 -5.326 65.928 1.00 23.19 217 ASP A CA 1
ATOM 1341 C C . ASP A 1 182 ? 0.644 -4.377 66.022 1.00 23.69 217 ASP A C 1
ATOM 1342 O O . ASP A 1 182 ? 1.389 -4.231 65.070 1.00 24.26 217 ASP A O 1
ATOM 1347 N N . ASN A 1 183 ? 0.717 -3.624 67.126 1.00 21.53 218 ASN A N 1
ATOM 1348 C CA . ASN A 1 183 ? 1.875 -2.756 67.362 1.00 20.14 218 ASN A CA 1
ATOM 1349 C C . ASN A 1 183 ? 2.456 -3.207 68.720 1.00 19.71 218 ASN A C 1
ATOM 1350 O O . ASN A 1 183 ? 2.275 -4.362 69.101 1.00 21.42 218 ASN A O 1
ATOM 1355 N N . LYS A 1 184 ? 3.096 -2.309 69.432 1.00 18.19 219 LYS A N 1
ATOM 1356 C CA . LYS A 1 184 ? 3.704 -2.544 70.716 1.00 19.15 219 LYS A CA 1
ATOM 1357 C C . LYS A 1 184 ? 3.170 -1.579 71.775 1.00 17.01 219 LYS A C 1
ATOM 1358 O O . LYS A 1 184 ? 3.901 -1.106 72.612 1.00 18.23 219 LYS A O 1
ATOM 1364 N N . ILE A 1 185 ? 1.896 -1.245 71.630 1.00 17.50 220 ILE A N 1
ATOM 1365 C CA . ILE A 1 185 ? 1.283 -0.283 72.495 1.00 15.54 220 ILE A CA 1
ATOM 1366 C C . ILE A 1 185 ? 0.965 -0.940 73.902 1.00 17.42 220 ILE A C 1
ATOM 1367 O O . ILE A 1 185 ? 0.313 -2.004 73.973 1.00 16.82 220 ILE A O 1
ATOM 1372 N N . SER A 1 186 ? 1.462 -0.325 74.958 1.00 20.10 221 SER A N 1
ATOM 1373 C CA . SER A 1 186 ? 1.197 -0.847 76.278 1.00 22.02 221 SER A CA 1
ATOM 1374 C C . SER A 1 186 ? 0.355 0.097 77.113 1.00 22.58 221 SER A C 1
ATOM 1375 O O . SER A 1 186 ? -0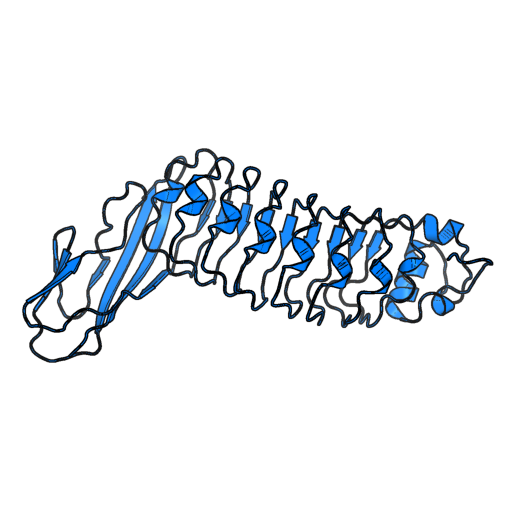.266 -0.333 78.075 1.00 28.61 221 SER A O 1
ATOM 1378 N N . ASP A 1 187 ? 0.433 1.381 76.839 1.00 20.29 222 ASP A N 1
ATOM 1379 C CA . ASP A 1 187 ? -0.211 2.400 77.655 1.00 19.83 222 ASP A CA 1
ATOM 1380 C C . ASP A 1 187 ? -1.046 3.222 76.712 1.00 16.57 222 ASP A C 1
ATOM 1381 O O . ASP A 1 187 ? -0.543 3.706 75.745 1.00 16.43 222 ASP A O 1
ATOM 1386 N N . ILE A 1 188 ? -2.360 3.364 76.952 1.00 17.03 223 ILE A N 1
ATOM 1387 C CA . ILE A 1 188 ? -3.209 4.143 76.067 1.00 15.86 223 ILE A CA 1
ATOM 1388 C C . ILE A 1 188 ? -3.748 5.398 76.738 1.00 16.35 223 ILE A C 1
ATOM 1389 O O . ILE A 1 188 ? -4.718 5.993 76.289 1.00 15.96 223 ILE A O 1
ATOM 1394 N N . SER A 1 189 ? -3.070 5.826 77.779 1.00 14.63 224 SER A N 1
ATOM 1395 C CA . SER A 1 189 ? -3.429 7.016 78.492 1.00 16.24 224 SER A CA 1
ATOM 1396 C C . SER A 1 189 ? -3.634 8.252 77.629 1.00 16.12 224 SER A C 1
ATOM 1397 O O . SER A 1 189 ? -4.567 8.994 77.846 1.00 14.72 224 SER A O 1
ATOM 1400 N N . PRO A 1 190 ? -2.810 8.459 76.614 1.00 16.46 225 PRO A N 1
ATOM 1401 C CA . PRO A 1 190 ? -2.967 9.639 75.759 1.00 16.90 225 PRO A CA 1
ATOM 1402 C C . PRO A 1 190 ? -4.272 9.703 75.028 1.00 15.57 225 PRO A C 1
ATOM 1403 O O . PRO A 1 190 ? -4.695 10.815 74.710 1.00 17.41 225 PRO A O 1
ATOM 1407 N N . LEU A 1 191 ? -4.908 8.533 74.784 1.00 16.65 226 LEU A N 1
ATOM 1408 C CA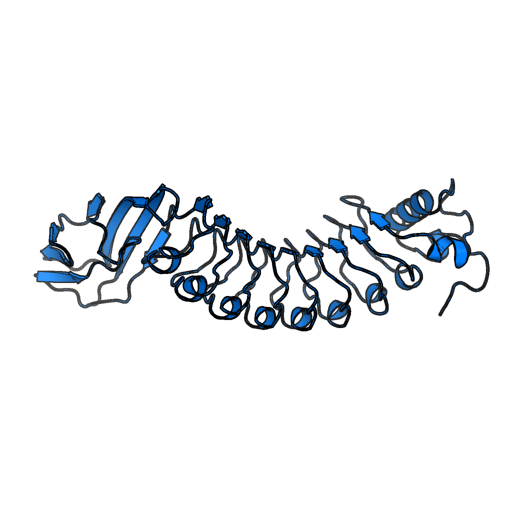 . LEU A 1 191 ? -6.206 8.525 74.069 1.00 16.99 226 LEU A CA 1
ATOM 1409 C C . LEU A 1 191 ? -7.303 9.263 74.824 1.00 17.75 226 LEU A C 1
ATOM 1410 O O . LEU A 1 191 ? -8.318 9.645 74.234 1.00 19.64 226 LEU A O 1
ATOM 1415 N N . ALA A 1 192 ? -7.092 9.473 76.129 1.00 16.51 227 ALA A N 1
ATOM 1416 C CA . ALA A 1 192 ? -8.128 10.126 76.965 1.00 17.33 227 ALA A CA 1
ATOM 1417 C C . ALA A 1 192 ? -8.436 11.526 76.480 1.00 18.40 227 ALA A C 1
ATOM 1418 O O . ALA A 1 192 ? -9.546 12.011 76.640 1.00 18.84 227 ALA A O 1
ATOM 1420 N N . SER A 1 193 ? -7.467 12.168 75.878 1.00 18.84 228 SER A N 1
ATOM 1421 C CA . SER A 1 193 ? -7.699 13.547 75.467 1.00 20.88 228 SER A CA 1
ATOM 1422 C C . SER A 1 193 ? -8.316 13.659 74.072 1.00 20.27 228 SER A C 1
ATOM 1423 O O . SER A 1 193 ? -8.231 14.744 73.478 1.00 22.89 228 SER A O 1
ATOM 1426 N N . LEU A 1 194 ? -8.793 12.561 73.484 1.00 18.54 229 LEU A N 1
ATOM 1427 C CA . LEU A 1 194 ? -9.364 12.594 72.144 1.00 18.66 229 LEU A CA 1
ATOM 1428 C C . LEU A 1 194 ? -10.864 12.367 72.190 1.00 20.23 229 LEU A C 1
ATOM 1429 O O . LEU A 1 194 ? -11.332 11.250 72.118 1.00 20.12 229 LEU A O 1
ATOM 1434 N N . PRO A 1 195 ? -11.613 13.458 72.280 1.00 20.86 230 PRO A N 1
ATOM 1435 C CA . PRO A 1 195 ? -13.004 13.290 72.624 1.00 22.59 230 PRO A CA 1
ATOM 1436 C C . PRO A 1 195 ? -13.894 12.888 71.468 1.00 21.64 230 PRO A C 1
ATOM 1437 O O . PRO A 1 195 ? -15.045 12.548 71.726 1.00 22.99 230 PRO A O 1
ATOM 1441 N N . ASN A 1 196 ? -13.404 12.946 70.257 1.00 20.94 231 ASN A N 1
ATOM 1442 C CA . ASN A 1 196 ? -14.185 12.571 69.116 1.00 20.51 231 ASN A CA 1
ATOM 1443 C C . ASN A 1 196 ? -13.992 11.170 68.582 1.00 20.25 231 ASN A C 1
ATOM 1444 O O . ASN A 1 196 ? -14.513 10.878 67.502 1.00 20.91 231 ASN A O 1
ATOM 1449 N N . LEU A 1 197 ? -13.187 10.348 69.249 1.00 17.96 232 LEU A N 1
ATOM 1450 C CA . LEU A 1 197 ? -12.837 9.060 68.742 1.00 16.84 232 LEU A CA 1
ATOM 1451 C C . LEU A 1 197 ? -14.133 8.233 68.576 1.00 18.82 232 LEU A C 1
ATOM 1452 O O . LEU A 1 197 ? -14.849 8.087 69.518 1.00 18.23 232 LEU A O 1
ATOM 1457 N N . ILE A 1 198 ? -14.344 7.693 67.384 1.00 18.81 233 ILE A N 1
ATOM 1458 C CA . ILE A 1 198 ? -15.509 6.851 67.081 1.00 20.08 233 ILE A CA 1
ATOM 1459 C C . ILE A 1 198 ? -15.137 5.402 67.008 1.00 18.93 233 ILE A C 1
ATOM 1460 O O . ILE A 1 198 ? -15.876 4.512 67.499 1.00 19.66 233 ILE A O 1
ATOM 1465 N N . GLU A 1 199 ? -13.989 5.135 66.402 1.00 18.25 234 GLU A N 1
ATOM 1466 C CA . GLU A 1 199 ? -13.499 3.813 66.147 1.00 17.23 234 GLU A CA 1
ATOM 1467 C C . GLU A 1 199 ? -12.014 3.723 66.525 1.00 18.50 234 GLU A C 1
ATOM 1468 O O . GLU A 1 199 ? -11.201 4.486 66.042 1.00 19.83 234 GLU A O 1
ATOM 1479 N N . VAL A 1 200 ? -11.680 2.753 67.335 1.00 19.73 235 VAL A N 1
ATOM 1480 C CA . VAL A 1 200 ? -10.335 2.516 67.819 1.00 19.35 235 VAL A CA 1
ATOM 1481 C C . VAL A 1 200 ? -10.057 1.040 67.744 1.00 18.19 235 VAL A C 1
ATOM 1482 O O . VAL A 1 200 ? -10.737 0.212 68.385 1.00 19.27 235 VAL A O 1
ATOM 1486 N N . HIS A 1 201 ? -9.033 0.690 67.002 1.00 16.49 236 HIS A N 1
ATOM 1487 C CA . HIS A 1 201 ? -8.638 -0.706 66.823 1.00 17.01 236 HIS A CA 1
ATOM 1488 C C . HIS A 1 201 ? -7.287 -0.916 67.501 1.00 17.66 236 HIS A C 1
ATOM 1489 O O . HIS A 1 201 ? -6.279 -0.339 67.085 1.00 15.92 236 HIS A O 1
ATOM 1496 N N . LEU A 1 202 ? -7.268 -1.774 68.501 1.00 16.83 237 LEU A N 1
ATOM 1497 C CA . LEU A 1 202 ? -6.069 -1.981 69.316 1.00 16.58 237 LEU A CA 1
ATOM 1498 C C . LEU A 1 202 ? -5.820 -3.462 69.598 1.00 18.42 237 LEU A C 1
ATOM 1499 O O . LEU A 1 202 ? -5.080 -3.782 70.538 1.00 17.68 237 LEU A O 1
ATOM 1504 N N . LYS A 1 203 ? -6.393 -4.318 68.769 1.00 18.57 238 LYS A N 1
ATOM 1505 C CA . LYS A 1 203 ? -6.184 -5.760 68.900 1.00 21.86 238 LYS A CA 1
ATOM 1506 C C . LYS A 1 203 ? -4.701 -6.065 68.817 1.00 21.24 238 LYS A C 1
ATOM 1507 O O . LYS A 1 203 ? -3.963 -5.424 68.056 1.00 19.57 238 LYS A O 1
ATOM 1518 N N . ASN A 1 204 ? -4.273 -7.101 69.543 1.00 21.50 239 ASN A N 1
ATOM 1519 C CA . ASN A 1 204 ? -2.913 -7.595 69.448 1.00 21.95 239 ASN A CA 1
ATOM 1520 C C . ASN A 1 204 ? -1.816 -6.596 69.808 1.00 20.88 239 ASN A C 1
ATOM 1521 O O . ASN A 1 204 ? -0.792 -6.491 69.080 1.00 21.84 239 ASN A O 1
ATOM 1530 N N . ASN A 1 205 ? -1.987 -5.848 70.906 1.00 18.63 240 ASN A N 1
ATOM 1531 C CA . ASN A 1 205 ? -0.959 -4.992 71.445 1.00 18.50 240 ASN A CA 1
ATOM 1532 C C . ASN A 1 205 ? -0.575 -5.524 72.849 1.00 18.48 240 ASN A C 1
ATOM 1533 O O . ASN A 1 205 ? -0.576 -6.763 73.079 1.00 18.95 240 ASN A O 1
ATOM 1538 N N . GLN A 1 206 ? -0.208 -4.626 73.751 1.00 16.16 241 GLN A N 1
ATOM 1539 C CA . GLN A 1 206 ? 0.281 -5.057 75.069 1.00 16.43 241 GLN A CA 1
ATOM 1540 C C . GLN A 1 206 ? -0.451 -4.286 76.144 1.00 16.10 241 GLN A C 1
ATOM 1541 O O . GLN A 1 206 ? 0.150 -3.975 77.172 1.00 16.72 241 GLN A O 1
ATOM 1547 N N . ILE A 1 207 ? -1.725 -4.005 75.892 1.00 16.39 242 ILE A N 1
ATOM 1548 C CA . ILE A 1 207 ? -2.531 -3.109 76.731 1.00 17.03 242 ILE A CA 1
ATOM 1549 C C . ILE A 1 207 ? -3.125 -3.809 77.960 1.00 18.36 242 ILE A C 1
ATOM 1550 O O . ILE A 1 207 ? -3.828 -4.830 77.855 1.00 18.70 242 ILE A O 1
ATOM 1555 N N . SER A 1 208 ? -2.875 -3.255 79.113 1.00 17.70 243 SER A N 1
ATOM 1556 C CA . SER A 1 208 ? -3.352 -3.832 80.369 1.00 19.10 243 SER A CA 1
ATOM 1557 C C . SER A 1 208 ? -4.494 -3.008 80.967 1.00 18.60 243 SER A C 1
ATOM 1558 O O . SER A 1 208 ? -5.367 -3.560 81.624 1.00 18.79 243 SER A O 1
ATOM 1561 N N . ASP A 1 209 ? -4.496 -1.705 80.720 1.00 16.67 244 ASP A N 1
ATOM 1562 C CA . ASP A 1 209 ? -5.475 -0.804 81.330 1.00 17.22 244 ASP A CA 1
ATOM 1563 C C . ASP A 1 209 ? -6.238 -0.054 80.195 1.00 16.12 244 ASP A C 1
ATOM 1564 O O . ASP A 1 209 ? -5.660 0.769 79.502 1.00 17.09 244 ASP A O 1
ATOM 1569 N N . VAL A 1 210 ? -7.540 -0.326 80.112 1.00 16.49 245 VAL A N 1
ATOM 1570 C CA . VAL A 1 210 ? -8.408 0.318 79.145 1.00 17.46 245 VAL A CA 1
ATOM 1571 C C . VAL A 1 210 ? -9.257 1.458 79.689 1.00 16.90 245 VAL A C 1
ATOM 1572 O O . VAL A 1 210 ? -10.052 2.031 78.925 1.00 17.66 245 VAL A O 1
ATOM 1576 N N . SER A 1 211 ? -9.023 1.839 80.940 1.00 15.17 246 SER A N 1
ATOM 1577 C CA . SER A 1 211 ? -9.725 2.947 81.548 1.00 15.66 246 SER A CA 1
ATOM 1578 C C . SER A 1 211 ? -9.548 4.304 80.819 1.00 15.57 246 SER A C 1
ATOM 1579 O O . SER A 1 211 ? -10.504 5.129 80.875 1.00 15.02 246 SER A O 1
ATOM 1582 N N . PRO A 1 212 ? -8.464 4.561 80.095 1.00 13.45 247 PRO A N 1
ATOM 1583 C CA . PRO A 1 212 ? -8.406 5.836 79.345 1.00 15.49 247 PRO A CA 1
ATOM 1584 C C . PRO A 1 212 ? -9.520 6.072 78.298 1.00 16.83 247 PRO A C 1
ATOM 1585 O O . PRO A 1 212 ? -9.640 7.217 77.832 1.00 19.47 247 PRO A O 1
ATOM 1589 N N . LEU A 1 213 ? -10.273 5.048 77.979 1.00 15.26 248 LEU A N 1
ATOM 1590 C CA . LEU A 1 213 ? -11.308 5.163 76.959 1.00 18.54 248 LEU A CA 1
ATOM 1591 C C . LEU A 1 213 ? -12.686 5.252 77.582 1.00 18.12 248 LEU A C 1
ATOM 1592 O O . LEU A 1 213 ? -13.668 5.251 76.863 1.00 18.41 248 LEU A O 1
ATOM 1597 N N . ALA A 1 214 ? -12.737 5.251 78.900 1.00 18.56 249 ALA A N 1
ATOM 1598 C CA . ALA A 1 214 ? -14.010 5.180 79.640 1.00 18.12 249 ALA A CA 1
ATOM 1599 C C . ALA A 1 214 ? -14.887 6.407 79.479 1.00 20.06 249 ALA A C 1
ATOM 1600 O O . ALA A 1 214 ? -16.132 6.304 79.475 1.00 22.25 249 ALA A O 1
ATOM 1602 N N . ASN A 1 215 ? -14.250 7.531 79.274 1.00 20.99 250 ASN A N 1
ATOM 1603 C CA . ASN A 1 215 ? -14.959 8.764 79.073 1.00 23.45 250 ASN A CA 1
ATOM 1604 C C . ASN A 1 215 ? -15.084 9.302 77.675 1.00 22.89 250 ASN A C 1
ATOM 1605 O O . ASN A 1 215 ? -15.461 10.445 77.512 1.00 22.95 250 ASN A O 1
ATOM 1610 N N . THR A 1 216 ? -14.715 8.515 76.685 1.00 21.90 251 THR A N 1
ATOM 1611 C CA . THR A 1 216 ? -14.827 8.899 75.306 1.00 22.98 251 THR A CA 1
ATOM 1612 C C . THR A 1 216 ? -16.289 8.747 74.864 1.00 21.88 251 THR A C 1
ATOM 1613 O O . THR A 1 216 ? -16.752 7.666 74.639 1.00 22.68 251 THR A O 1
ATOM 1617 N N . SER A 1 217 ? -17.011 9.857 74.752 1.00 23.48 252 SER A N 1
ATOM 1618 C CA . SER A 1 217 ? -18.463 9.832 74.526 1.00 22.75 252 SER A CA 1
ATOM 1619 C C . SER A 1 217 ? -18.856 9.518 73.098 1.00 23.70 252 SER A C 1
ATOM 1620 O O . SER A 1 217 ? -20.018 9.230 72.879 1.00 23.75 252 SER A O 1
ATOM 1625 N N . ASN A 1 218 ? -17.944 9.633 72.105 1.00 22.78 253 ASN A N 1
ATOM 1626 C CA . ASN A 1 218 ? -18.307 9.305 70.720 1.00 24.69 253 ASN A CA 1
ATOM 1627 C C . ASN A 1 218 ? -17.825 7.947 70.289 1.00 22.67 253 ASN A C 1
ATOM 1628 O O . ASN A 1 218 ? -17.788 7.684 69.107 1.00 22.85 253 ASN A O 1
ATOM 1633 N N . LEU A 1 219 ? -17.464 7.099 71.228 1.00 23.76 254 LEU A N 1
ATOM 1634 C CA . LEU A 1 219 ? -16.773 5.840 70.936 1.00 21.40 254 LEU A CA 1
ATOM 1635 C C . LEU A 1 219 ? -17.728 4.707 70.736 1.00 22.37 254 LEU A C 1
ATOM 1636 O O . LEU A 1 219 ? -18.496 4.415 71.639 1.00 20.27 254 LEU A O 1
ATOM 1641 N N . PHE A 1 220 ? -17.733 4.129 69.523 1.00 21.40 255 PHE A N 1
ATOM 1642 C CA . PHE A 1 220 ? -18.673 3.095 69.183 1.00 22.27 255 PHE A CA 1
ATOM 1643 C C . PHE A 1 220 ? -18.074 1.782 68.757 1.00 21.30 255 PHE A C 1
ATOM 1644 O O . PHE A 1 220 ? -18.755 0.781 68.854 1.00 22.42 255 PHE A O 1
ATOM 1652 N N . ILE A 1 221 ? -16.846 1.769 68.256 1.00 20.27 256 ILE A N 1
ATOM 1653 C CA . ILE A 1 221 ? -16.169 0.553 67.845 1.00 19.59 256 ILE A CA 1
ATOM 1654 C C . ILE A 1 221 ? -14.813 0.570 68.521 1.00 21.93 256 ILE A C 1
ATOM 1655 O O . ILE A 1 221 ? -14.139 1.598 68.489 1.00 19.36 256 ILE A O 1
ATOM 1660 N N . VAL A 1 222 ? -14.492 -0.511 69.247 1.00 22.05 257 VAL A N 1
ATOM 1661 C CA . VAL A 1 222 ? -13.225 -0.633 69.984 1.00 23.22 257 VAL A CA 1
ATOM 1662 C C . VAL A 1 222 ? -12.804 -2.079 70.056 1.00 22.85 257 VAL A C 1
ATOM 1663 O O . VAL A 1 222 ? -13.551 -2.909 70.602 1.00 26.08 257 VAL A O 1
ATOM 1670 N N . THR A 1 223 ? -11.656 -2.435 69.482 1.00 21.26 258 THR A N 1
ATOM 1671 C CA . THR A 1 223 ? -11.203 -3.795 69.496 1.00 20.52 258 THR A CA 1
ATOM 1672 C C . THR A 1 223 ? -9.985 -3.928 70.449 1.00 20.73 258 THR A C 1
ATOM 1673 O O . THR A 1 223 ? -9.048 -3.134 70.374 1.00 19.86 258 THR A O 1
ATOM 1677 N N . LEU A 1 224 ? -10.023 -4.945 71.310 1.00 18.87 259 LEU A N 1
ATOM 1678 C CA . LEU A 1 224 ? -9.079 -5.061 72.432 1.00 20.35 259 LEU A CA 1
ATOM 1679 C C . LEU A 1 224 ? -8.658 -6.501 72.747 1.00 21.32 259 LEU A C 1
ATOM 1680 O O . LEU A 1 224 ? -8.113 -6.773 73.762 1.00 21.53 259 LEU A O 1
ATOM 1685 N N . THR A 1 225 ? -8.928 -7.419 71.847 1.00 21.84 260 THR A N 1
ATOM 1686 C CA . THR A 1 225 ? -8.550 -8.783 72.103 1.00 22.59 260 THR A CA 1
ATOM 1687 C C . THR A 1 225 ? -7.057 -9.100 71.867 1.00 22.11 260 THR A C 1
ATOM 1688 O O . THR A 1 225 ? -6.248 -8.377 71.213 1.00 23.00 260 THR A O 1
ATOM 1692 N N . ASN A 1 226 ? -6.656 -10.176 72.518 1.00 23.38 261 ASN A N 1
ATOM 1693 C CA . ASN A 1 226 ? -5.343 -10.732 72.340 1.00 24.18 261 ASN A CA 1
ATOM 1694 C C . ASN A 1 226 ? -4.167 -9.830 72.703 1.00 23.43 261 ASN A C 1
ATOM 1695 O O . ASN A 1 226 ? -3.192 -9.679 71.974 1.00 23.20 261 ASN A O 1
ATOM 1704 N N . GLN A 1 227 ? -4.239 -9.208 73.879 1.00 21.99 262 GLN A N 1
ATOM 1705 C CA . GLN A 1 227 ? -3.153 -8.415 74.376 1.00 21.33 262 GLN A CA 1
ATOM 1706 C C . GLN A 1 227 ? -2.119 -9.357 74.969 1.00 23.25 262 GLN A C 1
ATOM 1707 O O . GLN A 1 227 ? -2.462 -10.425 75.551 1.00 24.44 262 GLN A O 1
ATOM 1713 N N . THR A 1 228 ? -0.866 -9.010 74.779 1.00 22.13 263 THR A N 1
ATOM 1714 C CA . THR A 1 228 ? 0.278 -9.785 75.283 1.00 22.48 263 THR A CA 1
ATOM 1715 C C . THR A 1 228 ? 1.088 -8.930 76.214 1.00 21.90 263 THR A C 1
ATOM 1716 O O . THR A 1 228 ? 1.787 -7.995 75.793 1.00 20.85 263 THR A O 1
ATOM 1720 N N . ILE A 1 229 ? 0.872 -9.116 77.515 1.00 21.62 264 ILE A N 1
ATOM 1721 C CA . ILE A 1 229 ? 1.498 -8.255 78.511 1.00 21.45 264 ILE A CA 1
ATOM 1722 C C . ILE A 1 229 ? 2.661 -8.943 79.204 1.00 22.05 264 ILE A C 1
ATOM 1723 O O . ILE A 1 229 ? 2.542 -10.063 79.759 1.00 20.61 264 ILE A O 1
ATOM 1728 N N . THR A 1 230 ? 3.779 -8.259 79.194 1.00 21.53 265 THR A N 1
ATOM 1729 C CA . THR A 1 230 ? 4.911 -8.686 79.986 1.00 23.06 265 THR A CA 1
ATOM 1730 C C . THR A 1 230 ? 5.284 -7.726 81.090 1.00 23.39 265 THR A C 1
ATOM 1731 O O . THR A 1 230 ? 5.732 -6.555 80.873 1.00 23.71 265 THR A O 1
ATOM 1735 N N . ASN A 1 231 ? 5.217 -8.207 82.319 1.00 21.22 266 ASN A N 1
ATOM 1736 C CA . ASN A 1 231 ? 5.506 -7.373 83.451 1.00 22.10 266 ASN A CA 1
ATOM 1737 C C . ASN A 1 231 ? 6.994 -7.280 83.655 1.00 21.97 266 ASN A C 1
ATOM 1738 O O . ASN A 1 231 ? 7.759 -8.081 83.080 1.00 23.71 266 ASN A O 1
ATOM 1743 N N . GLN A 1 232 ? 7.398 -6.300 84.435 1.00 24.00 267 GLN A N 1
ATOM 1744 C CA . GLN A 1 232 ? 8.818 -6.187 84.847 1.00 27.84 267 GLN A CA 1
ATOM 1745 C C . GLN A 1 232 ? 9.061 -7.329 85.854 1.00 28.31 267 GLN A C 1
ATOM 1746 O O . GLN A 1 232 ? 8.124 -7.725 86.584 1.00 27.18 267 GLN A O 1
ATOM 1752 N N . PRO A 1 233 ? 10.296 -7.829 85.894 1.00 31.17 268 PRO A N 1
ATOM 1753 C CA . PRO A 1 233 ? 10.662 -8.910 86.815 1.00 30.77 268 PRO A CA 1
ATOM 1754 C C . PRO A 1 233 ? 10.512 -8.598 88.290 1.00 30.71 268 PRO A C 1
ATOM 1755 O O . PRO A 1 233 ? 10.705 -7.495 88.739 1.00 30.35 268 PRO A O 1
ATOM 1759 N N . VAL A 1 234 ? 10.149 -9.642 89.030 1.00 30.17 269 VAL A N 1
ATOM 1760 C CA . VAL A 1 234 ? 10.094 -9.604 90.489 1.00 30.28 269 VAL A CA 1
ATOM 1761 C C . VAL A 1 234 ? 10.869 -10.801 91.019 1.00 30.42 269 VAL A C 1
ATOM 1762 O O . VAL A 1 234 ? 11.221 -11.721 90.274 1.00 27.88 269 VAL A O 1
ATOM 1766 N N . PHE A 1 235 ? 11.146 -10.780 92.320 1.00 31.16 270 PHE A N 1
ATOM 1767 C CA . PHE A 1 235 ? 11.929 -11.874 92.917 1.00 31.88 270 PHE A CA 1
ATOM 1768 C C . PHE A 1 235 ? 11.093 -13.117 93.092 1.00 32.96 270 PHE A C 1
ATOM 1769 O O . PHE A 1 235 ? 9.970 -13.079 93.567 1.00 34.90 270 PHE A O 1
ATOM 1777 N N . TYR A 1 236 ? 11.688 -14.217 92.728 1.00 35.09 271 TYR A N 1
ATOM 1778 C CA . TYR A 1 236 ? 11.138 -15.530 93.034 1.00 37.22 271 TYR A CA 1
ATOM 1779 C C . TYR A 1 236 ? 11.209 -15.781 94.535 1.00 39.24 271 TYR A C 1
ATOM 1780 O O . TYR A 1 236 ? 12.235 -15.466 95.187 1.00 40.74 271 TYR A O 1
ATOM 1789 N N . ASN A 1 237 ? 10.140 -16.319 95.089 1.00 38.81 272 ASN A N 1
ATOM 1790 C CA . ASN A 1 237 ? 10.112 -16.751 96.478 1.00 38.83 272 ASN A CA 1
ATOM 1791 C C . ASN A 1 237 ? 8.884 -17.593 96.720 1.00 36.72 272 ASN A C 1
ATOM 1792 O O . ASN A 1 237 ? 8.016 -17.655 95.862 1.00 32.19 272 ASN A O 1
ATOM 1797 N N . ASN A 1 238 ? 8.826 -18.216 97.889 1.00 34.47 273 ASN A N 1
ATOM 1798 C CA . ASN A 1 238 ? 7.779 -19.165 98.179 1.00 34.61 273 ASN A CA 1
ATOM 1799 C C . ASN A 1 238 ? 6.393 -18.546 98.083 1.00 33.30 273 ASN A C 1
ATOM 1800 O O . ASN A 1 238 ? 5.577 -19.056 97.310 1.00 33.30 273 ASN A O 1
ATOM 1805 N N . ASN A 1 239 ? 6.165 -17.477 98.868 1.00 32.00 274 ASN A N 1
ATOM 1806 C CA . ASN A 1 239 ? 4.893 -16.771 98.957 1.00 31.21 274 ASN A CA 1
ATOM 1807 C C . ASN A 1 239 ? 4.964 -15.615 97.983 1.00 30.43 274 ASN A C 1
ATOM 1808 O O . ASN A 1 239 ? 5.445 -14.532 98.312 1.00 29.73 274 ASN A O 1
ATOM 1813 N N . LEU A 1 240 ? 4.533 -15.864 96.749 1.00 28.15 275 LEU A N 1
ATOM 1814 C CA . LEU A 1 240 ? 4.667 -14.859 95.722 1.00 25.96 275 LEU A CA 1
ATOM 1815 C C . LEU A 1 240 ? 3.364 -14.079 95.546 1.00 24.73 275 LEU A C 1
ATOM 1816 O O . LEU A 1 240 ? 2.367 -14.645 95.133 1.00 22.35 275 LEU A O 1
ATOM 1821 N N . VAL A 1 241 ? 3.413 -12.783 95.793 1.00 24.73 276 VAL A N 1
ATOM 1822 C CA . VAL A 1 241 ? 2.218 -11.953 95.728 1.00 23.06 276 VAL A CA 1
ATOM 1823 C C . VAL A 1 241 ? 2.446 -10.837 94.695 1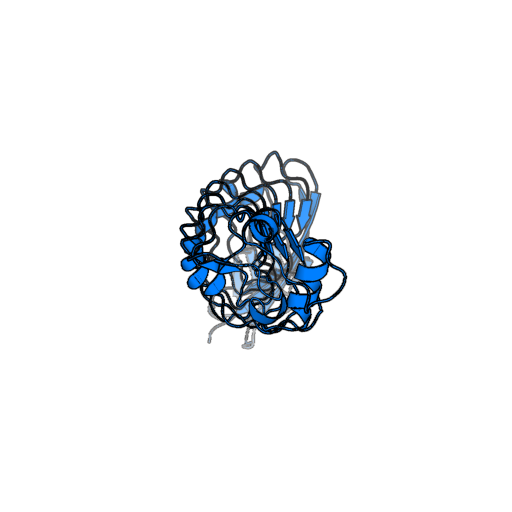.00 22.36 276 VAL A C 1
ATOM 1824 O O . VAL A 1 241 ? 3.410 -10.053 94.780 1.00 20.21 276 VAL A O 1
ATOM 1828 N N . VAL A 1 242 ? 1.578 -10.787 93.693 1.00 19.50 277 VAL A N 1
ATOM 1829 C CA . VAL A 1 242 ? 1.770 -9.915 92.567 1.00 18.75 277 VAL A CA 1
ATOM 1830 C C . VAL A 1 242 ? 0.528 -9.157 92.234 1.00 18.83 277 VAL A C 1
ATOM 1831 O O . VAL A 1 242 ? -0.477 -9.728 91.954 1.00 17.59 277 VAL A O 1
ATOM 1835 N N . PRO A 1 243 ? 0.577 -7.823 92.272 1.00 17.21 278 PRO A N 1
ATOM 1836 C CA . PRO A 1 243 ? -0.600 -7.060 91.893 1.00 16.31 278 PRO A CA 1
ATOM 1837 C C . PRO A 1 243 ? -0.987 -7.295 90.450 1.00 15.19 278 PRO A C 1
ATOM 1838 O O . PRO A 1 243 ? -0.132 -7.396 89.590 1.00 16.37 278 PRO A O 1
ATOM 1842 N N . ASN A 1 244 ? -2.292 -7.260 90.191 1.00 16.06 279 ASN A N 1
ATOM 1843 C CA . ASN A 1 244 ? -2.893 -7.555 88.888 1.00 16.45 279 ASN A CA 1
ATOM 1844 C C . ASN A 1 244 ? -2.953 -6.209 88.143 1.00 17.72 279 ASN A C 1
ATOM 1845 O O . ASN A 1 244 ? -3.694 -5.268 88.520 1.00 19.50 279 ASN A O 1
ATOM 1850 N N . VAL A 1 245 ? -2.151 -6.079 87.101 1.00 17.71 280 VAL A N 1
ATOM 1851 C CA . VAL A 1 245 ? -2.085 -4.818 86.307 1.00 18.02 280 VAL A CA 1
ATOM 1852 C C . VAL A 1 245 ? -3.241 -4.608 85.302 1.00 16.59 280 VAL A C 1
ATOM 1853 O O . VAL A 1 245 ? -3.342 -3.528 84.767 1.00 16.75 280 VAL A O 1
ATOM 1857 N N . VAL A 1 246 ? -4.063 -5.620 85.108 1.00 14.65 281 VAL A N 1
ATOM 1858 C CA . VAL A 1 246 ? -5.130 -5.611 84.130 1.00 14.37 281 VAL A CA 1
ATOM 1859 C C . VAL A 1 246 ? -6.371 -4.920 84.738 1.00 15.49 281 VAL A C 1
ATOM 1860 O O . VAL A 1 246 ? -6.945 -5.419 85.697 1.00 17.34 281 VAL A O 1
ATOM 1864 N N . LYS A 1 247 ? -6.701 -3.753 84.212 1.00 15.37 282 LYS A N 1
ATOM 1865 C CA . LYS A 1 247 ? -7.821 -2.921 84.597 1.00 15.82 282 LYS A CA 1
ATOM 1866 C C . LYS A 1 247 ? -8.851 -2.690 83.492 1.00 17.00 282 LYS A C 1
ATOM 1867 O O . LYS A 1 247 ? -8.479 -2.479 82.325 1.00 17.04 282 LYS A O 1
ATOM 1873 N N . GLY A 1 248 ? -10.148 -2.698 83.890 1.00 14.36 283 GLY A N 1
ATOM 1874 C CA . GLY A 1 248 ? -11.261 -2.456 83.052 1.00 12.95 283 GLY A CA 1
ATOM 1875 C C . GLY A 1 248 ? -11.553 -0.984 82.988 1.00 14.70 283 GLY A C 1
ATOM 1876 O O . GLY A 1 248 ? -10.756 -0.164 83.393 1.00 14.17 283 GLY A O 1
ATOM 1877 N N . PRO A 1 249 ? -12.628 -0.651 82.285 1.00 16.66 284 PRO A N 1
ATOM 1878 C CA . PRO A 1 249 ? -12.971 0.741 82.004 1.00 16.14 284 PRO A CA 1
ATOM 1879 C C . PRO A 1 249 ? -13.141 1.598 83.217 1.00 16.79 284 PRO A C 1
ATOM 1880 O O . PRO A 1 249 ? -12.710 2.769 83.195 1.00 15.12 284 PRO A O 1
ATOM 1884 N N . SER A 1 250 ? -13.636 1.012 84.296 1.00 17.37 285 SER A N 1
ATOM 1885 C CA . SER A 1 250 ? -13.755 1.713 85.578 1.00 18.86 285 SER A CA 1
ATOM 1886 C C . SER A 1 250 ? -12.438 1.904 86.275 1.00 18.61 285 SER A C 1
ATOM 1887 O O . SER A 1 250 ? -12.367 2.654 87.251 1.00 20.88 285 SER A O 1
ATOM 1890 N N . GLY A 1 251 ? -11.379 1.273 85.798 1.00 16.61 286 GLY A N 1
ATOM 1891 C CA . GLY A 1 251 ? -10.117 1.297 86.528 1.00 14.82 286 GLY A CA 1
ATOM 1892 C C . GLY A 1 251 ? -9.910 0.161 87.572 1.00 17.87 286 GLY A C 1
ATOM 1893 O O . GLY A 1 251 ? -8.801 0.051 88.071 1.00 17.75 286 GLY A O 1
ATOM 1894 N N . ALA A 1 252 ? -10.937 -0.649 87.875 1.00 18.45 287 ALA A N 1
ATOM 1895 C CA . ALA A 1 252 ? -10.815 -1.709 88.833 1.00 20.08 287 ALA A CA 1
ATOM 1896 C C . ALA A 1 252 ? -10.202 -2.863 88.080 1.00 19.14 287 ALA A C 1
ATOM 1897 O O . ALA A 1 252 ? -10.425 -3.053 86.874 1.00 18.49 287 ALA A O 1
ATOM 1899 N N . PRO A 1 253 ? -9.470 -3.728 88.794 1.00 19.36 288 PRO A N 1
ATOM 1900 C CA . PRO A 1 253 ? -8.795 -4.854 88.200 1.00 19.85 288 PRO A CA 1
ATOM 1901 C C . PRO A 1 253 ? -9.769 -5.875 87.614 1.00 19.64 288 PRO A C 1
ATOM 1902 O O . PRO A 1 253 ? -10.866 -6.085 88.133 1.00 18.82 288 PRO A O 1
ATOM 1906 N N . ILE A 1 254 ? -9.327 -6.542 86.582 1.00 18.26 289 ILE A N 1
ATOM 1907 C CA . ILE A 1 254 ? -10.102 -7.576 85.931 1.00 17.38 289 ILE A CA 1
ATOM 1908 C C . ILE A 1 254 ? -9.683 -8.902 86.474 1.00 17.65 289 ILE A C 1
ATOM 1909 O O . ILE A 1 254 ? -8.538 -9.250 86.376 1.00 16.04 289 ILE A O 1
ATOM 1916 N N . ALA A 1 255 ? -10.643 -9.676 86.976 1.00 19.03 290 ALA A N 1
ATOM 1917 C CA . ALA A 1 255 ? -10.299 -10.993 87.509 1.00 19.29 290 ALA A CA 1
ATOM 1918 C C . ALA A 1 255 ? -9.747 -11.886 86.437 1.00 19.36 290 ALA A C 1
ATOM 1919 O O . ALA A 1 255 ? -10.310 -11.950 85.376 1.00 19.53 290 ALA A O 1
ATOM 1921 N N . PRO A 1 256 ? -8.639 -12.593 86.702 1.00 19.17 291 PRO A N 1
ATOM 1922 C CA . PRO A 1 256 ? -8.102 -13.570 85.740 1.00 20.06 291 PRO A CA 1
ATOM 1923 C C . PRO A 1 256 ? -9.109 -14.681 85.395 1.00 21.31 291 PRO A C 1
ATOM 1924 O O . PRO A 1 256 ? -9.950 -15.026 86.244 1.00 19.78 291 PRO A O 1
ATOM 1928 N N . ALA A 1 257 ? -9.045 -15.154 84.172 1.00 21.20 292 ALA A N 1
ATOM 1929 C CA . ALA A 1 257 ? -9.830 -16.300 83.706 1.00 22.11 292 ALA A CA 1
ATOM 1930 C C . ALA A 1 257 ? -9.107 -17.593 84.082 1.00 23.22 292 ALA A C 1
ATOM 1931 O O . ALA A 1 257 ? -9.761 -18.565 84.486 1.00 22.70 292 ALA A O 1
ATOM 1933 N N . THR A 1 258 ? -7.789 -17.625 83.902 1.00 21.31 293 THR A N 1
ATOM 1934 C CA . THR A 1 258 ? -6.971 -18.767 84.301 1.00 22.00 293 THR A CA 1
ATOM 1935 C C . THR A 1 258 ? -5.695 -18.294 84.907 1.00 20.25 293 THR A C 1
ATOM 1936 O O . THR A 1 258 ? -5.257 -17.203 84.638 1.00 18.89 293 THR A O 1
ATOM 1940 N N . ILE A 1 259 ? -5.107 -19.065 85.820 1.00 20.01 294 ILE A N 1
ATOM 1941 C CA . ILE A 1 259 ? -3.842 -18.702 86.415 1.00 18.25 294 ILE A CA 1
ATOM 1942 C C . ILE A 1 259 ? -2.881 -19.865 86.428 1.00 19.80 294 ILE A C 1
ATOM 1943 O O . ILE A 1 259 ? -3.286 -20.970 86.825 1.00 19.79 294 ILE A O 1
ATOM 1948 N N . SER A 1 260 ? -1.648 -19.650 86.016 1.00 17.47 295 SER A N 1
ATOM 1949 C CA . SER A 1 260 ? -0.675 -20.704 85.994 1.00 19.29 29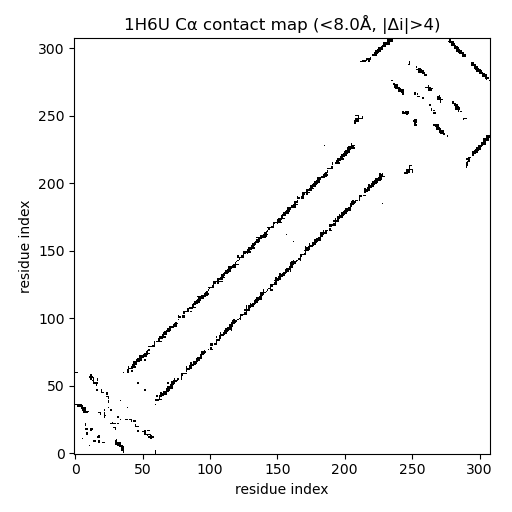5 SER A CA 1
ATOM 1950 C C . SER A 1 260 ? -0.273 -21.201 87.374 1.00 18.39 295 SER A C 1
ATOM 1951 O O . SER A 1 260 ? -0.491 -20.589 88.398 1.00 17.96 295 SER A O 1
ATOM 1954 N N . ASP A 1 261 ? 0.377 -22.342 87.352 1.00 19.23 296 ASP A N 1
ATOM 1955 C CA . ASP A 1 261 ? 0.984 -22.870 88.535 1.00 17.10 296 ASP A CA 1
ATOM 1956 C C . ASP A 1 261 ? 0.120 -22.921 89.800 1.00 16.97 296 ASP A C 1
ATOM 1957 O O . ASP A 1 261 ? 0.678 -22.703 90.880 1.00 17.92 296 ASP A O 1
ATOM 1962 N N . ASN A 1 262 ? -1.199 -23.200 89.648 1.00 18.64 297 ASN A N 1
ATOM 1963 C CA . ASN A 1 262 ? -2.115 -23.393 90.758 1.00 18.39 297 ASN A CA 1
ATOM 1964 C C . ASN A 1 262 ? -2.264 -22.083 91.569 1.00 18.54 297 ASN A C 1
ATOM 1965 O O . ASN A 1 262 ? -2.628 -22.109 92.724 1.00 17.10 297 ASN A O 1
ATOM 1970 N N . GLY A 1 263 ? -1.913 -20.952 90.978 1.00 18.43 298 GLY A N 1
ATOM 1971 C CA . GLY A 1 263 ? -2.096 -19.668 91.675 1.00 19.21 298 GLY A CA 1
ATOM 1972 C C . GLY A 1 263 ? -3.540 -19.254 91.939 1.00 18.89 298 GLY A C 1
ATOM 1973 O O . GLY A 1 263 ? -4.457 -19.755 91.306 1.00 18.24 298 GLY A O 1
ATOM 1974 N N . THR A 1 264 ? -3.744 -18.281 92.846 1.00 18.69 299 THR A N 1
ATOM 1975 C CA . THR A 1 264 ? -5.059 -17.856 93.249 1.00 18.47 299 THR A CA 1
ATOM 1976 C C . THR A 1 264 ? -5.101 -16.357 93.113 1.00 18.79 299 THR A C 1
ATOM 1977 O O . THR A 1 264 ? -4.078 -15.737 92.908 1.00 17.44 299 THR A O 1
ATOM 1981 N N . TYR A 1 265 ? -6.321 -15.824 93.215 1.00 17.73 300 TYR A N 1
ATOM 1982 C CA . TYR A 1 265 ? -6.501 -14.398 93.107 1.00 16.93 300 TYR A CA 1
ATOM 1983 C C . TYR A 1 265 ? -7.376 -13.878 94.219 1.00 18.28 300 TYR A C 1
ATOM 1984 O O . TYR A 1 265 ? -8.408 -14.474 94.545 1.00 20.59 300 TYR A O 1
ATOM 1993 N N . ALA A 1 266 ? -6.991 -12.729 94.774 1.00 19.42 301 ALA A N 1
ATOM 1994 C CA . ALA A 1 266 ? -7.792 -11.955 95.685 1.00 20.19 301 ALA A CA 1
ATOM 1995 C C . ALA A 1 266 ? -7.530 -10.518 95.342 1.00 19.87 301 ALA A C 1
ATOM 1996 O O . ALA A 1 266 ? -6.515 -9.988 95.728 1.00 20.59 301 ALA A O 1
ATOM 1998 N N . SER A 1 267 ? -8.437 -9.924 94.584 1.00 21.62 302 SER A N 1
ATOM 1999 C CA . SER A 1 267 ? -8.232 -8.562 94.090 1.00 21.00 302 SER A CA 1
ATOM 2000 C C . SER A 1 267 ? -7.609 -7.664 95.166 1.00 21.63 302 SER A C 1
ATOM 2001 O O . SER A 1 267 ? -8.220 -7.517 96.219 1.00 22.25 302 SER A O 1
ATOM 2004 N N . PRO A 1 268 ? -6.508 -6.970 94.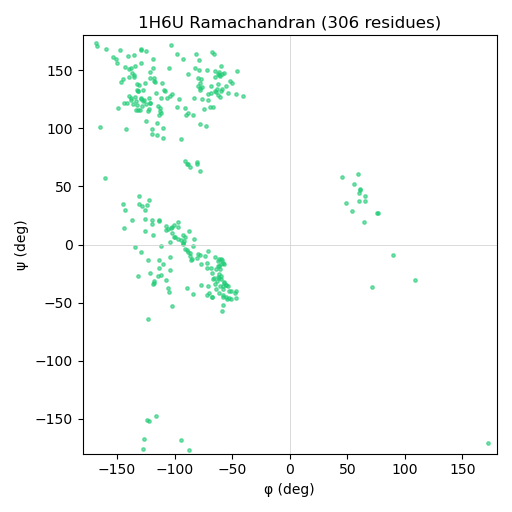881 1.00 21.02 303 PRO A N 1
ATOM 2005 C CA . PRO A 1 268 ? -5.872 -6.881 93.559 1.00 22.39 303 PRO A CA 1
ATOM 2006 C C . PRO A 1 268 ? -4.697 -7.791 93.244 1.00 20.99 303 PRO A C 1
ATOM 2007 O O . PRO A 1 268 ? -4.041 -7.517 92.228 1.00 20.98 303 PRO A O 1
ATOM 2011 N N . ASN A 1 269 ? -4.481 -8.833 94.034 1.00 20.06 304 ASN A N 1
ATOM 2012 C CA . ASN A 1 269 ? -3.299 -9.636 93.913 1.00 19.23 304 ASN A CA 1
ATOM 2013 C C . ASN A 1 269 ? -3.483 -11.118 93.516 1.00 17.44 304 ASN A C 1
ATOM 2014 O O . ASN A 1 269 ? -4.442 -11.792 93.953 1.00 18.77 304 ASN A O 1
ATOM 2019 N N . LEU A 1 270 ? -2.569 -11.552 92.662 1.00 16.92 305 LEU A N 1
ATOM 2020 C CA . LEU A 1 270 ? -2.414 -12.982 92.413 1.00 18.17 305 LEU A CA 1
ATOM 2021 C C . LEU A 1 270 ? -1.416 -13.475 93.475 1.00 17.26 305 LEU A C 1
ATOM 2022 O O . LEU A 1 270 ? -0.440 -12.755 93.824 1.00 17.47 305 LEU A O 1
ATOM 2027 N N . THR A 1 271 ? -1.596 -14.713 93.920 1.00 18.36 306 THR A N 1
ATOM 2028 C CA . THR A 1 271 ? -0.673 -15.360 94.808 1.00 20.05 306 THR A CA 1
ATOM 2029 C C . THR A 1 271 ? -0.337 -16.764 94.290 1.00 19.47 306 THR A C 1
ATOM 2030 O O . THR A 1 271 ? -1.229 -17.510 93.881 1.00 20.60 306 THR A O 1
ATOM 2034 N N . TRP A 1 272 ? 0.929 -17.054 94.270 1.00 18.41 307 TRP A N 1
ATOM 2035 C CA . TRP A 1 272 ? 1.438 -18.420 93.903 1.00 20.86 307 TRP A CA 1
ATOM 2036 C C . TRP A 1 272 ? 2.246 -18.916 95.127 1.00 22.60 307 TRP A C 1
ATOM 2037 O O . TRP A 1 272 ? 2.819 -18.089 95.880 1.00 21.64 307 TRP A O 1
ATOM 2048 N N . ASN A 1 273 ? 2.252 -20.219 95.349 1.00 24.28 308 ASN A N 1
ATOM 2049 C CA . ASN A 1 273 ? 2.999 -20.854 96.436 1.00 26.83 308 ASN A CA 1
ATOM 2050 C C . ASN A 1 273 ? 3.960 -21.794 95.703 1.00 27.20 308 ASN A C 1
ATOM 2051 O O . ASN A 1 273 ? 3.603 -22.929 95.380 1.00 27.19 308 ASN A O 1
ATOM 2060 N N . LEU A 1 274 ? 5.175 -21.337 95.450 1.00 29.07 309 LEU A N 1
ATOM 2061 C CA . LEU A 1 274 ? 6.119 -22.039 94.615 1.00 31.66 309 LEU A CA 1
ATOM 2062 C C . LEU A 1 274 ? 7.200 -22.692 95.459 1.00 33.47 309 LEU A C 1
ATOM 2063 O O . LEU A 1 274 ? 7.535 -22.183 96.548 1.00 35.20 309 LEU A O 1
ATOM 2068 N N . THR A 1 275 ? 7.793 -23.790 95.000 1.00 35.18 310 THR A N 1
ATOM 2069 C CA . THR A 1 275 ? 8.835 -24.416 95.857 1.00 36.41 310 THR A CA 1
ATOM 2070 C C . THR A 1 275 ? 10.083 -24.635 95.011 1.00 37.39 310 THR A C 1
ATOM 2071 O O . THR A 1 275 ? 11.122 -25.084 95.490 1.00 39.50 310 THR A O 1
ATOM 2075 N N . SER A 1 276 ? 9.959 -24.366 93.736 1.00 38.83 311 SER A N 1
ATOM 2076 C CA . SER A 1 276 ? 11.068 -24.573 92.838 1.00 39.18 311 SER A CA 1
ATOM 2077 C C . SER A 1 276 ? 11.119 -23.377 91.885 1.00 38.74 311 SER A C 1
ATOM 2078 O O . SER A 1 276 ? 10.090 -22.744 91.643 1.00 37.52 311 SER A O 1
ATOM 2081 N N . PHE A 1 277 ? 12.301 -23.041 91.376 1.00 37.93 312 PHE A N 1
ATOM 2082 C CA . PHE A 1 277 ? 12.440 -21.850 90.586 1.00 37.91 312 PHE A CA 1
ATOM 2083 C C . PHE A 1 277 ? 11.969 -22.102 89.191 1.00 37.89 312 PHE A C 1
ATOM 2084 O O . PHE A 1 277 ? 12.259 -23.148 88.614 1.00 34.93 312 PHE A O 1
ATOM 2092 N N . ILE A 1 278 ? 11.218 -21.149 88.659 1.00 36.66 313 ILE A N 1
ATOM 2093 C CA . ILE A 1 278 ? 10.686 -21.232 87.309 1.00 37.80 313 ILE A CA 1
ATOM 2094 C C . ILE A 1 278 ? 10.951 -19.857 86.703 1.00 35.91 313 ILE A C 1
ATOM 2095 O O . ILE A 1 278 ? 11.017 -18.907 87.477 1.00 32.99 313 ILE A O 1
ATOM 2100 N N . ASN A 1 279 ? 11.079 -19.799 85.361 1.00 36.06 314 ASN A N 1
ATOM 2101 C CA . ASN A 1 279 ? 11.366 -18.565 84.600 1.00 36.41 314 ASN A CA 1
ATOM 2102 C C . ASN A 1 279 ? 10.289 -17.508 84.862 1.00 34.98 314 ASN A C 1
ATOM 2103 O O . ASN A 1 279 ? 10.566 -16.302 84.945 1.00 32.53 314 ASN A O 1
ATOM 2108 N N . ASN A 1 280 ? 9.051 -17.978 84.956 1.00 33.53 315 ASN A N 1
ATOM 2109 C CA . ASN A 1 280 ? 7.940 -17.060 85.175 1.00 32.21 315 ASN A CA 1
ATOM 2110 C C . ASN A 1 280 ? 6.638 -17.751 85.536 1.00 29.09 315 ASN A C 1
ATOM 2111 O O . ASN A 1 280 ? 6.547 -18.958 85.501 1.00 28.49 315 ASN A O 1
ATOM 2116 N N . VAL A 1 281 ? 5.652 -16.950 85.877 1.00 24.88 316 VAL A N 1
ATOM 2117 C CA . VAL A 1 281 ? 4.281 -17.381 86.080 1.00 23.23 316 VAL A CA 1
ATOM 2118 C C . VAL A 1 281 ? 3.391 -16.531 85.156 1.00 21.60 316 VAL A C 1
ATOM 2119 O O . VAL A 1 281 ? 3.858 -15.516 84.652 1.00 21.77 316 VAL A O 1
ATOM 2123 N N . SER A 1 282 ? 2.143 -16.909 84.951 1.00 20.49 317 SER A N 1
ATOM 2124 C CA . SER A 1 282 ? 1.317 -16.169 84.069 1.00 20.22 317 SER A CA 1
ATOM 2125 C C . SER A 1 282 ? -0.143 -16.441 84.346 1.00 20.00 317 SER A C 1
ATOM 2126 O O . SER A 1 282 ? -0.467 -17.280 85.190 1.00 18.62 317 SER A O 1
ATOM 2129 N N . TYR A 1 283 ? -0.986 -15.620 83.739 1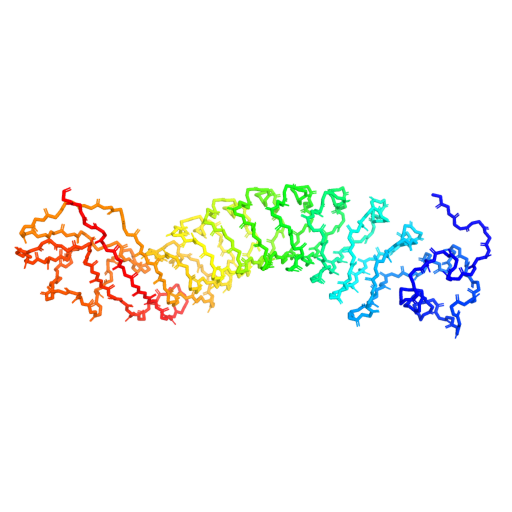.00 18.69 318 TYR A N 1
ATOM 2130 C CA . TYR A 1 283 ? -2.432 -15.730 83.820 1.00 17.94 318 TYR A CA 1
ATOM 2131 C C . TYR A 1 283 ? -3.074 -15.118 82.560 1.00 18.11 318 TYR A C 1
ATOM 2132 O O . TYR A 1 283 ? -2.429 -14.374 81.829 1.00 19.00 318 TYR A O 1
ATOM 2141 N N . THR A 1 284 ? -4.298 -15.478 82.318 1.00 19.33 319 THR A N 1
ATOM 2142 C CA . THR A 1 284 ? -5.088 -14.969 81.220 1.00 19.59 319 THR A CA 1
ATOM 2143 C C . THR A 1 284 ? -6.298 -14.251 81.709 1.00 19.00 319 THR A C 1
ATOM 2144 O O . THR A 1 284 ? -6.718 -14.343 82.895 1.00 21.20 319 THR A O 1
ATOM 2148 N N . PHE A 1 285 ? -6.858 -13.396 80.859 1.00 19.61 320 PHE A N 1
ATOM 2149 C CA . PHE A 1 285 ? -8.136 -12.725 81.164 1.00 19.88 320 PHE A CA 1
ATOM 2150 C C . PHE A 1 285 ? -8.931 -12.612 79.882 1.00 19.48 320 PHE A C 1
ATOM 2151 O O . PHE A 1 285 ? -8.358 -12.676 78.804 1.00 21.25 320 PHE A O 1
ATOM 2159 N N . ASN A 1 286 ? -10.240 -12.570 80.018 1.00 21.26 321 ASN A N 1
ATOM 2160 C CA . ASN A 1 286 ? -11.195 -12.445 78.931 1.00 22.24 321 ASN A CA 1
ATOM 2161 C C . ASN A 1 286 ? -12.498 -12.066 79.493 1.00 23.58 321 ASN A C 1
ATOM 2162 O O . ASN A 1 286 ? -13.199 -12.924 79.988 1.00 24.89 321 ASN A O 1
ATOM 2167 N N . GLN A 1 287 ? -12.861 -10.784 79.407 1.00 23.14 322 GLN A N 1
ATOM 2168 C CA . GLN A 1 287 ? -14.064 -10.247 79.974 1.00 25.93 322 GLN A CA 1
ATOM 2169 C C . GLN A 1 287 ? -14.733 -9.236 79.055 1.00 24.94 322 GLN A C 1
ATOM 2170 O O . GLN A 1 287 ? -14.045 -8.401 78.444 1.00 24.23 322 GLN A O 1
ATOM 2176 N N . SER A 1 288 ? -16.052 -9.241 79.064 1.00 24.15 323 SER A N 1
ATOM 2177 C CA . SER A 1 288 ? -16.816 -8.200 78.413 1.00 23.74 323 SER A CA 1
ATOM 2178 C C . SER A 1 288 ? -16.649 -6.960 79.224 1.00 23.33 323 SER A C 1
ATOM 2179 O O . SER A 1 288 ? -16.861 -6.979 80.428 1.00 22.45 323 SER A O 1
ATOM 2182 N N . VAL A 1 289 ? -16.200 -5.870 78.615 1.00 21.52 324 VAL A N 1
ATOM 2183 C CA . VAL A 1 289 ? -16.179 -4.593 79.326 1.00 20.03 324 VAL A CA 1
ATOM 2184 C C . VAL A 1 289 ? -17.053 -3.532 78.638 1.00 20.79 324 VAL A C 1
ATOM 2185 O O . VAL A 1 289 ? -17.156 -3.504 77.418 1.00 23.68 324 VAL A O 1
ATOM 2189 N N . THR A 1 290 ? -17.553 -2.621 79.438 1.00 21.57 325 THR A N 1
ATOM 2190 C CA . THR A 1 290 ? -18.522 -1.601 79.043 1.00 21.56 325 THR A CA 1
ATOM 2191 C C . THR A 1 290 ? -17.992 -0.183 79.066 1.00 21.84 325 THR A C 1
ATOM 2192 O O . THR A 1 290 ? -17.641 0.321 80.137 1.00 20.30 325 THR A O 1
ATOM 2196 N N . PHE A 1 291 ? -17.929 0.426 77.876 1.00 22.50 326 PHE A N 1
ATOM 2197 C CA . PHE A 1 291 ? -17.458 1.790 77.777 1.00 23.03 326 PHE A CA 1
ATOM 2198 C C . PHE A 1 291 ? -18.676 2.713 77.810 1.00 25.77 326 PHE A C 1
ATOM 2199 O O . PHE A 1 291 ? -19.757 2.279 78.132 1.00 27.11 326 PHE A O 1
ATOM 2207 N N . LYS A 1 292 ? -18.482 3.995 77.498 1.00 26.27 327 LYS A N 1
ATOM 2208 C CA . LYS A 1 292 ? -19.557 4.973 77.550 1.00 28.75 327 LYS A CA 1
ATOM 2209 C C . LYS A 1 292 ? -20.764 4.518 76.758 1.00 29.54 327 LYS A C 1
ATOM 2210 O O . LYS A 1 292 ? -21.875 4.619 77.247 1.00 34.83 327 LYS A O 1
ATOM 2216 N N . ASN A 1 293 ? -20.587 4.018 75.559 1.00 28.27 328 ASN A N 1
ATOM 2217 C CA . ASN A 1 293 ? -21.714 3.680 74.721 1.00 29.02 328 ASN A CA 1
ATOM 2218 C C . ASN A 1 293 ? -21.995 2.241 74.678 1.00 30.09 328 ASN A C 1
ATOM 2219 O O . ASN A 1 293 ? -23.171 1.877 74.970 1.00 33.45 328 ASN A O 1
ATOM 2224 N N . THR A 1 294 ? -20.981 1.431 74.355 1.00 30.30 329 THR A N 1
ATOM 2225 C CA . THR A 1 294 ? -21.133 -0.024 74.208 1.00 30.05 329 THR A CA 1
ATOM 2226 C C . THR A 1 294 ? -20.171 -0.935 75.000 1.00 30.15 329 THR A C 1
ATOM 2227 O O . THR A 1 294 ? -19.309 -0.484 75.729 1.00 27.45 329 THR A O 1
ATOM 2234 N N . THR A 1 295 ? -20.315 -2.238 74.749 1.00 28.13 330 THR A N 1
ATOM 2235 C CA . THR A 1 295 ? -19.563 -3.314 75.433 1.00 27.98 330 THR A CA 1
ATOM 2236 C C . THR A 1 295 ? -18.893 -4.188 74.448 1.00 25.18 330 THR A C 1
ATOM 2237 O O . THR A 1 295 ? -19.457 -4.488 73.406 1.00 26.01 330 THR A O 1
ATOM 2244 N N . VAL A 1 296 ? -17.642 -4.574 74.749 1.00 24.21 331 VAL A N 1
ATOM 2245 C CA . VAL A 1 296 ? -16.841 -5.411 73.920 1.00 22.78 331 VAL A CA 1
ATOM 2246 C C . VAL A 1 296 ? -15.920 -6.285 74.724 1.00 23.25 331 VAL A C 1
ATOM 2247 O O . VAL A 1 296 ? -15.659 -5.995 75.919 1.00 23.32 331 VAL A O 1
ATOM 2251 N N . PRO A 1 297 ? -15.328 -7.279 74.079 1.00 23.54 332 PRO A N 1
ATOM 2252 C CA . PRO A 1 297 ? -14.364 -8.159 74.731 1.00 24.51 332 PRO A CA 1
ATOM 2253 C C . PRO A 1 297 ? -12.962 -7.583 74.901 1.00 23.83 332 PRO A C 1
ATOM 2254 O O . PRO A 1 297 ? -12.428 -6.955 73.974 1.00 24.24 332 PRO A O 1
ATOM 2258 N N . PHE A 1 298 ? -12.431 -7.765 76.101 1.00 21.60 333 PHE A N 1
ATOM 2259 C CA . PHE A 1 298 ? -11.063 -7.395 76.471 1.00 21.88 333 PHE A CA 1
ATOM 2260 C C . PHE A 1 298 ? -10.388 -8.701 76.943 1.00 22.57 333 PHE A C 1
ATOM 2261 O O . PHE A 1 298 ? -10.857 -9.349 77.872 1.00 21.75 333 PHE A O 1
ATOM 2269 N N . SER A 1 299 ? -9.295 -9.073 76.295 1.00 22.15 334 SER A N 1
ATOM 2270 C CA . SER A 1 299 ? -8.626 -10.340 76.586 1.00 22.08 334 SER A CA 1
ATOM 2271 C C . SER A 1 299 ? -7.177 -10.289 76.347 1.00 21.93 334 SER A C 1
ATOM 2272 O O . SER A 1 299 ? -6.652 -9.443 75.585 1.00 23.75 334 SER A O 1
ATOM 2275 N N . GLY A 1 300 ? -6.450 -11.161 77.022 1.00 21.30 335 GLY A N 1
ATOM 2276 C CA . GLY A 1 300 ? -5.042 -11.287 76.839 1.00 19.95 335 GLY A CA 1
ATOM 2277 C C . GLY A 1 300 ? -4.350 -12.202 77.827 1.00 20.20 335 GLY A C 1
ATOM 2278 O O . GLY A 1 300 ? -5.005 -12.951 78.567 1.00 18.88 335 GLY A O 1
ATOM 2279 N N . THR A 1 301 ? -3.021 -12.178 77.782 1.00 20.67 336 THR A N 1
ATOM 2280 C CA . THR A 1 301 ? -2.186 -12.950 78.664 1.00 22.20 336 THR A CA 1
ATOM 2281 C C . THR A 1 301 ? -1.181 -12.086 79.327 1.00 22.16 336 THR A C 1
ATOM 2282 O O . THR A 1 301 ? -0.579 -11.229 78.675 1.00 23.50 336 THR A O 1
ATOM 2286 N N . VAL A 1 302 ? -1.039 -12.238 80.645 1.00 20.12 337 VAL A N 1
ATOM 2287 C CA . VAL A 1 302 ? 0.000 -11.580 81.363 1.00 19.15 337 VAL A CA 1
ATOM 2288 C C . VAL A 1 302 ? 1.123 -12.523 81.790 1.00 19.31 337 VAL A C 1
ATOM 2289 O O . VAL A 1 302 ? 0.901 -13.559 82.442 1.00 19.12 337 VAL A O 1
ATOM 2293 N N . THR A 1 303 ? 2.344 -12.198 81.450 1.00 20.44 338 THR A N 1
ATOM 2294 C CA . THR A 1 303 ? 3.470 -12.970 81.951 1.00 22.24 338 THR A CA 1
ATOM 2295 C C . THR A 1 303 ? 4.253 -12.215 82.969 1.00 22.58 338 THR A C 1
ATOM 2296 O O . THR A 1 303 ? 4.626 -11.032 82.724 1.00 23.21 338 THR A O 1
ATOM 2300 N N . GLN A 1 304 ? 4.542 -12.890 84.095 1.00 20.80 339 GLN A N 1
ATOM 2301 C CA . GLN A 1 304 ? 5.350 -12.322 85.145 1.00 20.95 339 GLN A CA 1
ATOM 2302 C C . GLN A 1 304 ? 6.717 -12.980 85.251 1.00 23.34 339 GLN A C 1
ATOM 2303 O O . GLN A 1 304 ? 6.816 -14.091 85.787 1.00 23.41 339 GLN A O 1
ATOM 2309 N N . PRO A 1 305 ? 7.748 -12.351 84.711 1.00 23.03 340 PRO A N 1
ATOM 2310 C CA . PRO A 1 305 ? 9.104 -12.902 84.854 1.00 23.36 340 PRO A CA 1
ATOM 2311 C C . PRO A 1 305 ? 9.553 -12.916 86.247 1.00 22.90 340 PRO A C 1
ATOM 2312 O O . PRO A 1 305 ? 9.296 -12.001 87.044 1.00 20.88 340 PRO A O 1
ATOM 2316 N N . LEU A 1 306 ? 10.309 -13.963 86.583 1.00 25.56 341 LEU A N 1
ATOM 2317 C CA . LEU A 1 306 ? 10.797 -14.093 87.958 1.00 25.97 341 LEU A CA 1
ATOM 2318 C C . LEU A 1 306 ? 12.312 -14.142 88.006 1.00 26.59 341 LEU A C 1
ATOM 2319 O O . LEU A 1 306 ? 12.943 -14.733 87.142 1.00 27.42 341 LEU A O 1
ATOM 2324 N N . THR A 1 307 ? 12.877 -13.520 89.039 1.00 26.31 342 THR A N 1
ATOM 2325 C CA . THR A 1 307 ? 14.317 -13.388 89.200 1.00 27.90 342 THR A CA 1
ATOM 2326 C C . THR A 1 307 ? 14.835 -14.231 90.359 1.00 28.86 342 THR A C 1
ATOM 2327 O O . THR A 1 307 ? 14.224 -14.224 91.416 1.00 28.94 342 THR A O 1
ATOM 2331 N N . GLU A 1 308 ? 15.984 -14.884 90.170 1.00 30.35 343 GLU A N 1
ATOM 2332 C CA . GLU A 1 308 ? 16.685 -15.658 91.230 1.00 32.72 343 GLU A CA 1
ATOM 2333 C C . GLU A 1 308 ? 18.057 -14.972 91.441 1.00 32.77 343 GLU A C 1
ATOM 2334 O O . GLU A 1 308 ? 18.580 -14.343 90.530 1.00 33.06 343 GLU A O 1
#